Protein AF-A0A7V7MZJ0-F1 (afdb_monomer)

Sequence (185 aa):
YQGDLVIASLVSGTAQIHRYDGVQWQSFGGSLSGYISSLQSVGTDLYVGGEFSGACNGVSFVAANNIYRWDGSDCHAMAGGVINSGFSESVDAMAFGNGLLFVTGRFNQAGVEPVNSLAIWDGQQWKAIGLGLMDGLNEGQGNALLLLNDTLYVAGFFEQAGDKLSHNFAAIALDFDLIFNNGFE

Secondary structure (DSSP, 8-state):
-TT-EEEEEEETTEEEEEEE-SS-EEE---EEEEEEEEEEEETTEEEEEEEEEEEETTEETTSSTTEEEE-SS-EEE-TT-EE-SSS--EEEEEEEETTEEEEEEE-SEETTEE-SSEEEE-SS-EEE-TT-EEETTEE-EEEEEEEETTEEEEEEE-SEETTEE-SSEEEEE--HHHHHHT---

Foldseek 3Di:
DVPWDKDWDADPQWIWIWIDPVPDIDTQAWTWRFDWQEWDDDPQKIKTFWQTFGDGPPRGRVQQFGIWMDNSNGIGRQLRAFAAPPDRDTFQYWDDDPQKIKTFFCGQDGNHDGEQRIWIDNPHGIAYDANAFAAVPHRFGWNYWDDDPQWIKTFGQGQDGHPDGDGRIDIHRDDVVCVPPPGHD

Mean predicted aligned error: 5.98 Å

Structure (mmCIF, N/CA/C/O backbone):
data_AF-A0A7V7MZJ0-F1
#
_entry.id   AF-A0A7V7MZJ0-F1
#
loop_
_atom_site.group_PDB
_atom_site.id
_atom_site.type_symbol
_atom_site.label_atom_id
_atom_site.label_alt_id
_atom_site.label_comp_id
_atom_site.label_asym_id
_atom_site.label_entity_id
_atom_site.label_seq_id
_atom_site.pdbx_PDB_ins_code
_atom_site.Cartn_x
_atom_site.Cartn_y
_atom_site.Cartn_z
_atom_site.occupancy
_atom_site.B_iso_or_equiv
_atom_site.auth_seq_id
_atom_site.auth_comp_id
_atom_site.auth_asym_id
_atom_site.auth_atom_id
_atom_site.pdbx_PDB_model_num
ATOM 1 N N . TYR A 1 1 ? -4.817 -9.791 -12.315 1.00 59.38 1 TYR A N 1
ATOM 2 C CA . TYR A 1 1 ? -4.163 -10.376 -13.506 1.00 59.38 1 TYR A CA 1
ATOM 3 C C . TYR A 1 1 ? -4.725 -11.732 -13.928 1.00 59.38 1 TYR A C 1
ATOM 5 O O . TYR A 1 1 ? -3.960 -12.600 -14.294 1.00 59.38 1 TYR A O 1
ATOM 13 N N . GLN A 1 2 ? -6.047 -11.948 -13.929 1.00 69.94 2 GLN A N 1
ATOM 14 C CA . GLN A 1 2 ? -6.672 -13.059 -14.685 1.00 69.94 2 GLN A CA 1
ATOM 15 C C . GLN A 1 2 ? -6.053 -14.482 -14.523 1.00 69.94 2 GLN A C 1
ATOM 17 O O . GLN A 1 2 ? -6.180 -15.300 -15.426 1.00 69.94 2 GLN A O 1
ATOM 22 N N . GLY A 1 3 ? -5.419 -14.798 -13.384 1.00 74.69 3 GLY A N 1
ATOM 23 C CA . GLY A 1 3 ? -4.760 -16.093 -13.133 1.00 74.69 3 GLY A CA 1
ATOM 24 C C . GLY A 1 3 ? -3.237 -16.127 -13.336 1.00 74.69 3 GLY A C 1
ATOM 25 O O . GLY A 1 3 ? -2.622 -17.141 -13.017 1.00 74.69 3 GLY A O 1
ATOM 26 N N . ASP A 1 4 ? -2.620 -15.040 -13.800 1.00 82.31 4 ASP A N 1
ATOM 27 C CA . ASP A 1 4 ? -1.164 -14.945 -13.940 1.00 82.31 4 ASP A CA 1
ATOM 28 C C . ASP A 1 4 ? -0.462 -14.829 -12.583 1.00 82.31 4 ASP A C 1
ATOM 30 O O . ASP A 1 4 ? -0.964 -14.192 -11.650 1.00 82.31 4 ASP A O 1
ATOM 34 N N . LEU A 1 5 ? 0.757 -15.367 -12.504 1.00 82.31 5 LEU A N 1
ATOM 35 C CA . LEU A 1 5 ? 1.641 -15.171 -11.358 1.00 82.31 5 LEU A CA 1
ATOM 36 C C . LEU A 1 5 ? 2.437 -13.878 -11.548 1.00 82.31 5 LEU A C 1
ATOM 38 O O . LEU A 1 5 ? 3.154 -13.727 -12.536 1.00 82.31 5 LEU A O 1
ATOM 42 N N . VAL A 1 6 ? 2.351 -12.964 -10.583 1.00 85.56 6 VAL A N 1
ATOM 43 C CA . VAL A 1 6 ? 3.169 -11.747 -10.537 1.00 85.56 6 VAL A CA 1
ATOM 44 C C . VAL A 1 6 ? 4.125 -11.847 -9.357 1.00 85.56 6 VAL A C 1
ATOM 46 O O . VAL A 1 6 ? 3.704 -12.157 -8.245 1.00 85.56 6 VAL A O 1
ATOM 49 N N . ILE A 1 7 ? 5.407 -11.594 -9.602 1.00 84.69 7 ILE A N 1
ATOM 50 C CA . ILE A 1 7 ? 6.453 -11.612 -8.579 1.00 84.69 7 ILE A CA 1
ATOM 51 C C . ILE A 1 7 ? 7.226 -10.302 -8.592 1.00 84.69 7 ILE A C 1
ATOM 53 O O . ILE A 1 7 ? 7.437 -9.703 -9.647 1.00 84.69 7 ILE A O 1
ATOM 57 N N . ALA A 1 8 ? 7.699 -9.904 -7.419 1.00 84.69 8 ALA A N 1
ATOM 58 C CA . ALA A 1 8 ? 8.750 -8.915 -7.278 1.00 84.69 8 ALA A CA 1
ATOM 59 C C . ALA A 1 8 ? 10.046 -9.615 -6.857 1.00 84.69 8 ALA A C 1
ATOM 61 O O . ALA A 1 8 ? 10.028 -10.544 -6.050 1.00 84.69 8 ALA A O 1
ATOM 62 N N . SER A 1 9 ? 11.174 -9.174 -7.400 1.00 78.75 9 SER A N 1
ATOM 63 C CA . SER A 1 9 ? 12.502 -9.689 -7.064 1.00 78.75 9 SER A CA 1
ATOM 64 C C . SER A 1 9 ? 13.468 -8.549 -6.811 1.00 78.75 9 SER A C 1
ATOM 66 O O . SER A 1 9 ? 13.385 -7.530 -7.488 1.00 78.75 9 SER A O 1
ATOM 68 N N . LEU A 1 10 ? 14.420 -8.747 -5.902 1.00 77.81 10 LEU A N 1
ATOM 69 C CA . LEU A 1 10 ? 15.513 -7.814 -5.650 1.00 77.81 10 LEU A CA 1
ATOM 70 C C . LEU A 1 10 ? 16.807 -8.359 -6.258 1.00 77.81 10 LEU A C 1
ATOM 72 O O . LEU A 1 10 ? 17.312 -9.390 -5.814 1.00 77.81 10 LEU A O 1
ATOM 76 N N . VAL A 1 11 ? 17.365 -7.658 -7.244 1.00 74.94 11 VAL A N 1
ATOM 77 C CA . VAL A 1 11 ? 18.645 -8.017 -7.869 1.00 74.94 11 VAL A CA 1
ATOM 78 C C . VAL A 1 11 ? 19.607 -6.844 -7.718 1.00 74.94 11 VAL A C 1
ATOM 80 O O . VAL A 1 11 ? 19.372 -5.761 -8.246 1.00 74.94 11 VAL A O 1
ATOM 83 N N . SER A 1 12 ? 20.685 -7.045 -6.954 1.00 80.62 12 SER A N 1
ATOM 84 C CA . SER A 1 12 ? 21.717 -6.025 -6.692 1.00 80.62 12 SER A CA 1
ATOM 85 C C . SER A 1 12 ? 21.163 -4.668 -6.219 1.00 80.62 12 SER A C 1
ATOM 87 O O . SER A 1 12 ? 21.622 -3.617 -6.657 1.00 80.62 12 SER A O 1
ATOM 89 N N . GLY A 1 13 ? 20.159 -4.686 -5.334 1.00 72.81 13 GLY A N 1
ATOM 90 C CA . GLY A 1 13 ? 19.534 -3.476 -4.779 1.00 72.81 13 GLY A CA 1
ATOM 91 C C . GLY A 1 13 ? 18.453 -2.844 -5.662 1.00 72.81 13 GLY A C 1
ATOM 92 O O . GLY A 1 13 ? 17.832 -1.870 -5.247 1.00 72.81 13 GLY A O 1
ATOM 93 N N . THR A 1 14 ? 18.201 -3.408 -6.847 1.00 76.56 14 THR A N 1
ATOM 94 C CA . THR A 1 14 ? 17.115 -2.986 -7.734 1.00 76.56 14 THR A CA 1
ATOM 95 C C . THR A 1 14 ? 15.963 -3.986 -7.682 1.00 76.56 14 THR A C 1
ATOM 97 O O . THR A 1 14 ? 16.132 -5.153 -8.043 1.00 76.56 14 THR A O 1
ATOM 100 N N . ALA A 1 15 ? 14.796 -3.547 -7.223 1.00 79.94 15 ALA A N 1
ATOM 101 C CA . ALA A 1 15 ? 13.559 -4.292 -7.321 1.00 79.94 15 ALA A CA 1
ATOM 102 C C . ALA A 1 15 ? 13.013 -4.263 -8.760 1.00 79.94 15 ALA A C 1
ATOM 104 O O . ALA A 1 15 ? 12.975 -3.225 -9.426 1.00 79.94 15 ALA A O 1
ATOM 105 N N . GLN A 1 16 ? 12.593 -5.434 -9.230 1.00 80.62 16 GLN A N 1
ATOM 106 C CA . GLN A 1 16 ? 11.985 -5.667 -10.537 1.00 80.62 16 GLN A CA 1
ATOM 107 C C . GLN A 1 16 ? 10.693 -6.456 -10.364 1.00 80.62 16 GLN A C 1
ATOM 109 O O . GLN A 1 16 ? 10.593 -7.292 -9.467 1.00 80.62 16 GLN A O 1
ATOM 114 N N . ILE A 1 17 ? 9.721 -6.213 -11.242 1.00 82.94 17 ILE A N 1
ATOM 115 C CA . ILE A 1 17 ? 8.456 -6.948 -11.266 1.00 82.94 17 ILE A CA 1
ATOM 116 C C . ILE A 1 17 ? 8.384 -7.778 -12.542 1.00 82.94 17 ILE A C 1
ATOM 118 O O . ILE A 1 17 ? 8.677 -7.295 -13.642 1.00 82.94 17 ILE A O 1
ATOM 122 N N . HIS A 1 18 ? 7.975 -9.033 -12.382 1.00 83.75 18 HIS A N 1
ATOM 123 C CA . HIS A 1 18 ? 7.815 -9.994 -13.4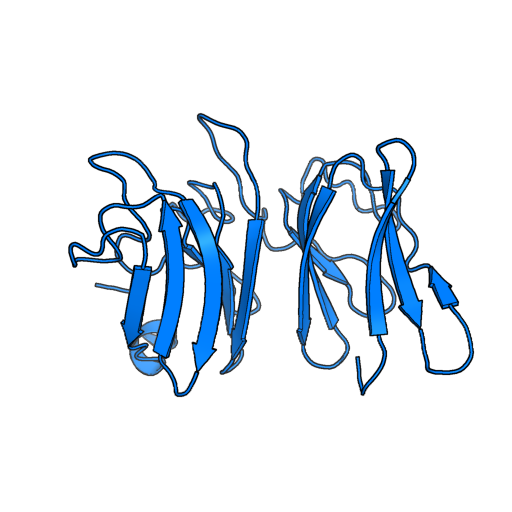63 1.00 83.75 18 HIS A CA 1
ATOM 124 C C . HIS A 1 18 ? 6.430 -10.642 -13.414 1.00 83.75 18 HIS A C 1
ATOM 126 O O . HIS A 1 18 ? 5.902 -10.915 -12.338 1.00 83.75 18 HIS A O 1
ATOM 132 N N . ARG A 1 19 ? 5.854 -10.919 -14.586 1.00 85.75 19 ARG A N 1
ATOM 133 C CA . ARG A 1 19 ? 4.600 -11.668 -14.763 1.00 85.75 19 ARG A CA 1
ATOM 134 C C . ARG A 1 19 ? 4.870 -12.939 -15.535 1.00 85.75 19 ARG A C 1
ATOM 136 O O . ARG A 1 19 ? 5.600 -12.914 -16.523 1.00 85.75 19 ARG A O 1
ATOM 143 N N . TYR A 1 20 ? 4.246 -14.018 -15.098 1.00 84.50 20 TYR A N 1
ATOM 144 C CA . TYR A 1 20 ? 4.206 -15.290 -15.791 1.00 84.50 20 TYR A CA 1
ATOM 145 C C . TYR A 1 20 ? 2.783 -15.563 -16.264 1.00 84.50 20 TYR A C 1
ATOM 147 O O . TYR A 1 20 ? 1.879 -15.726 -15.445 1.00 84.50 20 TYR A O 1
ATOM 155 N N . ASP A 1 21 ? 2.604 -15.623 -17.581 1.00 82.81 21 ASP A N 1
ATOM 156 C CA . ASP A 1 21 ? 1.313 -15.844 -18.251 1.00 82.81 21 ASP A CA 1
ATOM 157 C C . ASP A 1 21 ? 0.957 -17.336 -18.426 1.00 82.81 21 ASP A C 1
ATOM 159 O O . ASP A 1 21 ? 0.081 -17.697 -19.209 1.00 82.81 21 ASP A O 1
ATOM 163 N N . GLY A 1 22 ? 1.675 -18.229 -17.735 1.00 85.94 22 GLY A N 1
ATOM 164 C CA . GLY A 1 22 ? 1.563 -19.678 -17.914 1.00 85.94 22 GLY A CA 1
ATOM 165 C C . GLY A 1 22 ? 2.450 -20.246 -19.027 1.00 85.94 22 GLY A C 1
ATOM 166 O O . GLY A 1 22 ? 2.574 -21.465 -19.134 1.00 85.94 22 GLY A O 1
ATOM 167 N N . VAL A 1 23 ? 3.098 -19.396 -19.832 1.00 89.69 23 VAL A N 1
ATOM 168 C CA . VAL A 1 23 ? 3.996 -19.809 -20.922 1.00 89.69 23 VAL A CA 1
ATOM 169 C C . VAL A 1 23 ? 5.381 -19.188 -20.760 1.00 89.69 23 VAL A C 1
ATOM 171 O O . VAL A 1 23 ? 6.384 -19.900 -20.827 1.00 89.69 23 VAL A O 1
ATOM 174 N N . GLN A 1 24 ? 5.460 -17.883 -20.512 1.00 88.38 24 GLN A N 1
ATOM 175 C CA . GLN A 1 24 ? 6.711 -17.129 -20.466 1.00 88.38 24 GLN A CA 1
ATOM 176 C C . GLN A 1 24 ? 6.710 -16.053 -19.377 1.00 88.38 24 GLN A C 1
ATOM 178 O O . GLN A 1 24 ? 5.670 -15.561 -18.943 1.00 88.38 24 GLN A O 1
ATOM 183 N N . TRP A 1 25 ? 7.915 -15.671 -18.955 1.00 86.00 25 TRP A N 1
ATOM 184 C CA . TRP A 1 25 ? 8.126 -14.528 -18.074 1.00 86.00 25 TRP A CA 1
ATOM 185 C C . TRP A 1 25 ? 8.237 -13.234 -18.880 1.00 86.00 25 TRP A C 1
ATOM 187 O O . TRP A 1 25 ? 8.972 -13.165 -19.864 1.00 86.00 25 TRP A O 1
ATOM 197 N N . GLN A 1 26 ? 7.553 -12.192 -18.420 1.00 82.81 26 GLN A N 1
ATOM 198 C CA . GLN A 1 26 ? 7.604 -10.834 -18.957 1.00 82.81 26 GLN A CA 1
ATOM 199 C C . GLN A 1 26 ? 7.995 -9.864 -17.837 1.00 82.81 26 GLN A C 1
ATOM 201 O O . GLN A 1 26 ? 7.512 -9.993 -16.713 1.00 82.81 26 GLN A O 1
ATOM 206 N N . SER A 1 27 ? 8.883 -8.907 -18.117 1.00 78.75 27 SER A N 1
ATOM 207 C CA . SER A 1 27 ? 9.233 -7.845 -17.163 1.00 78.75 27 SER A CA 1
ATOM 208 C C . SER A 1 27 ? 8.298 -6.651 -17.341 1.00 78.75 27 SER A C 1
ATOM 210 O O . SER A 1 27 ? 7.993 -6.279 -18.472 1.00 78.75 27 SER A O 1
ATOM 212 N N . PHE A 1 28 ? 7.871 -6.042 -16.235 1.00 74.06 28 PHE A N 1
ATOM 213 C CA . PHE A 1 28 ? 6.993 -4.864 -16.235 1.00 74.06 28 PHE A CA 1
ATOM 214 C C . PHE A 1 28 ? 7.712 -3.557 -16.597 1.00 74.06 28 PHE A C 1
ATOM 216 O O . PHE A 1 28 ? 7.064 -2.529 -16.763 1.00 74.06 28 PHE A O 1
ATOM 223 N N . GLY A 1 29 ? 9.039 -3.582 -16.755 1.00 64.25 29 GLY A N 1
ATOM 224 C CA . GLY A 1 29 ? 9.825 -2.362 -16.916 1.00 64.25 29 GLY A CA 1
ATOM 225 C C . GLY A 1 29 ? 9.940 -1.570 -15.607 1.00 64.25 29 GLY A C 1
ATOM 226 O O . GLY A 1 29 ? 9.273 -1.851 -14.614 1.00 64.25 29 GLY A O 1
ATOM 227 N N . GLY A 1 30 ? 10.847 -0.595 -15.592 1.00 69.00 30 GLY A N 1
ATOM 228 C CA . GLY A 1 30 ? 11.184 0.183 -14.397 1.00 69.00 30 GLY A CA 1
ATOM 229 C C . GLY A 1 30 ? 12.383 -0.358 -13.614 1.00 69.00 30 GLY A C 1
ATOM 230 O O . GLY A 1 30 ? 12.766 -1.523 -13.715 1.00 69.00 30 GLY A O 1
ATOM 231 N N . SER A 1 31 ? 13.010 0.542 -12.860 1.00 73.31 31 SER A N 1
ATOM 232 C CA . SER A 1 31 ? 14.151 0.257 -11.992 1.00 73.31 31 SER A CA 1
ATOM 233 C C . SER A 1 31 ? 13.876 0.916 -10.650 1.00 73.31 31 SER A C 1
ATOM 235 O O . SER A 1 31 ? 13.999 2.136 -10.510 1.00 73.31 31 SER A O 1
ATOM 237 N N . LEU A 1 32 ? 13.464 0.106 -9.681 1.00 80.44 32 LEU A N 1
ATOM 238 C CA . LEU A 1 32 ? 13.164 0.552 -8.327 1.00 80.44 32 LEU A CA 1
ATOM 239 C C . LEU A 1 32 ? 14.374 0.277 -7.445 1.00 80.44 32 LEU A C 1
ATOM 241 O O . LEU A 1 32 ? 14.795 -0.863 -7.349 1.00 80.44 32 LEU A O 1
ATOM 245 N N . SER A 1 33 ? 14.949 1.281 -6.800 1.00 83.06 33 SER A N 1
ATOM 246 C CA . SER A 1 33 ? 15.980 1.077 -5.781 1.00 83.06 33 SER A CA 1
ATOM 247 C C . SER A 1 33 ? 15.306 0.910 -4.426 1.00 83.06 33 SER A C 1
ATOM 249 O O . SER A 1 33 ? 14.641 1.838 -3.970 1.00 83.06 33 SER A O 1
ATOM 251 N N . GLY A 1 34 ? 15.486 -0.239 -3.780 1.00 84.44 34 GLY A N 1
ATOM 252 C CA . GLY A 1 34 ? 14.774 -0.603 -2.550 1.00 84.44 34 GLY A CA 1
ATOM 253 C C . GLY A 1 34 ? 14.085 -1.957 -2.678 1.00 84.44 34 GLY A C 1
ATOM 254 O O . GLY A 1 34 ? 14.476 -2.765 -3.519 1.00 84.44 34 GLY A O 1
ATOM 255 N N . TYR A 1 35 ? 13.076 -2.224 -1.854 1.00 86.44 35 TYR A N 1
ATOM 256 C CA . TYR A 1 35 ? 12.359 -3.497 -1.848 1.00 86.44 35 TYR A CA 1
ATOM 257 C C . TYR A 1 35 ? 10.850 -3.310 -2.000 1.00 86.44 35 TYR A C 1
ATOM 259 O O . TYR A 1 35 ? 10.258 -2.354 -1.510 1.00 86.44 35 TYR A O 1
ATOM 267 N N . ILE A 1 36 ? 10.227 -4.270 -2.679 1.00 90.12 36 ILE A N 1
ATOM 268 C CA . ILE A 1 36 ? 8.774 -4.418 -2.753 1.00 90.12 36 ILE A CA 1
ATOM 269 C C . ILE A 1 36 ? 8.389 -5.454 -1.701 1.00 90.12 36 ILE A C 1
ATOM 271 O O . ILE A 1 36 ? 8.900 -6.574 -1.724 1.00 90.12 36 ILE A O 1
ATOM 275 N N . SER A 1 37 ? 7.505 -5.080 -0.788 1.00 93.06 37 SER A N 1
ATOM 276 C CA . SER A 1 37 ? 6.994 -5.941 0.287 1.00 93.06 37 SER A CA 1
ATOM 277 C C . SER A 1 37 ? 5.617 -6.515 -0.055 1.00 93.06 37 SER A C 1
ATOM 279 O O . SER A 1 37 ? 5.272 -7.602 0.403 1.00 93.06 37 SER A O 1
ATOM 281 N N . SER A 1 38 ? 4.836 -5.802 -0.874 1.00 93.88 38 SER A N 1
ATOM 282 C CA . SER A 1 38 ? 3.430 -6.102 -1.102 1.00 93.88 38 SER A CA 1
ATOM 283 C C . SER A 1 38 ? 3.029 -5.870 -2.555 1.00 93.88 38 SER A C 1
ATOM 285 O O . SER A 1 38 ? 3.368 -4.862 -3.180 1.00 93.88 38 SER A O 1
ATOM 287 N N . LEU A 1 39 ? 2.267 -6.822 -3.085 1.00 93.50 39 LEU A N 1
ATOM 288 C CA . LEU A 1 39 ? 1.655 -6.776 -4.403 1.00 93.50 39 LEU A CA 1
ATOM 289 C C . LEU A 1 39 ? 0.173 -7.107 -4.250 1.00 93.50 39 LEU A C 1
ATOM 291 O O . LEU A 1 39 ? -0.171 -8.159 -3.716 1.00 93.50 39 LEU A O 1
ATOM 295 N N . GLN A 1 40 ? -0.702 -6.244 -4.762 1.00 94.31 40 GLN A N 1
ATOM 296 C CA . GLN A 1 40 ? -2.146 -6.464 -4.728 1.00 94.31 40 GLN A CA 1
ATOM 297 C C . GLN A 1 40 ? -2.728 -6.312 -6.131 1.00 94.31 40 GLN A C 1
ATOM 299 O O . GLN A 1 40 ? -2.742 -5.227 -6.707 1.00 94.31 40 GLN A O 1
ATOM 304 N N . SER A 1 41 ? -3.229 -7.408 -6.701 1.00 91.75 41 SER A N 1
ATOM 305 C CA . SER A 1 41 ? -3.897 -7.360 -8.003 1.00 91.75 41 SER A CA 1
ATOM 306 C C . SER A 1 41 ? -5.358 -6.940 -7.859 1.00 91.75 41 SER A C 1
ATOM 308 O O . SER A 1 41 ? -6.068 -7.499 -7.020 1.0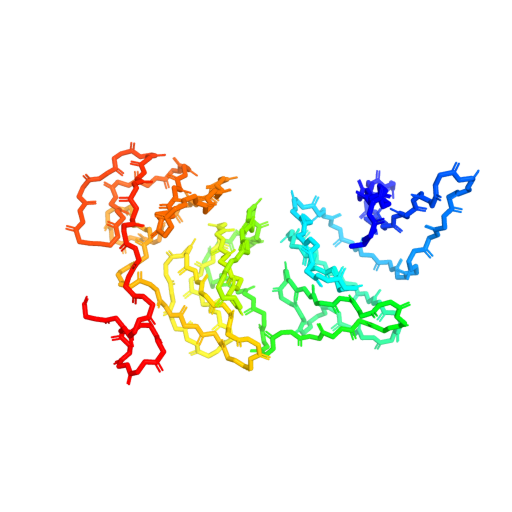0 91.75 41 SER A O 1
ATOM 310 N N . VAL A 1 42 ? -5.819 -6.031 -8.718 1.00 90.88 42 VAL A N 1
ATOM 311 C CA . VAL A 1 42 ? -7.207 -5.546 -8.766 1.00 90.88 42 VAL A CA 1
ATOM 312 C C . VAL A 1 42 ? -7.650 -5.492 -10.223 1.00 90.88 42 VAL A C 1
ATOM 314 O O . VAL A 1 42 ? -7.226 -4.630 -10.983 1.00 90.88 42 VAL A O 1
ATOM 317 N N . GLY A 1 43 ? -8.469 -6.454 -10.652 1.00 88.44 43 GLY A N 1
ATOM 318 C CA . GLY A 1 43 ? -8.808 -6.593 -12.070 1.00 88.44 43 GLY A CA 1
ATOM 319 C C . GLY A 1 43 ? -7.553 -6.782 -12.937 1.00 88.44 43 GLY A C 1
ATOM 320 O O . GLY A 1 43 ? -6.833 -7.785 -12.797 1.00 88.44 43 GLY A O 1
ATOM 321 N N . THR A 1 44 ? -7.310 -5.830 -13.839 1.00 86.12 44 THR A N 1
ATOM 322 C CA . THR A 1 44 ? -6.113 -5.745 -14.696 1.00 86.12 44 THR A CA 1
ATOM 323 C C . THR A 1 44 ? -4.956 -4.990 -14.057 1.00 86.12 44 THR A C 1
ATOM 325 O O . THR A 1 44 ? -3.846 -5.070 -14.565 1.00 86.12 44 THR A O 1
ATOM 328 N N . ASP A 1 45 ? -5.186 -4.307 -12.941 1.00 89.25 45 ASP A N 1
ATOM 329 C CA . ASP A 1 45 ? -4.197 -3.437 -12.325 1.00 89.25 45 ASP A CA 1
ATOM 330 C C . ASP A 1 45 ? -3.376 -4.174 -11.268 1.00 89.25 45 ASP A C 1
ATOM 332 O O . ASP A 1 45 ? -3.827 -5.148 -10.649 1.00 89.25 45 ASP A O 1
ATOM 336 N N . LEU A 1 46 ? -2.151 -3.694 -11.056 1.00 90.94 46 LEU A N 1
ATOM 337 C CA . LEU A 1 46 ? -1.271 -4.108 -9.968 1.00 90.94 46 LEU A CA 1
ATOM 338 C C . LEU A 1 46 ? -1.009 -2.915 -9.064 1.00 90.94 46 LEU A C 1
ATOM 340 O O . LEU A 1 46 ? -0.490 -1.905 -9.523 1.00 90.94 46 LEU A O 1
ATOM 344 N N . TYR A 1 47 ? -1.290 -3.053 -7.781 1.00 92.94 47 TYR A N 1
ATOM 345 C CA . TYR A 1 47 ? -0.784 -2.138 -6.772 1.00 92.94 47 TYR A CA 1
ATOM 346 C C . TYR A 1 47 ? 0.510 -2.707 -6.212 1.00 92.94 47 TYR A C 1
ATOM 348 O O . TYR A 1 47 ? 0.594 -3.903 -5.918 1.00 92.94 47 TYR A O 1
ATOM 356 N N . VAL A 1 48 ? 1.515 -1.851 -6.094 1.00 92.00 48 VAL A N 1
ATOM 357 C CA . VAL A 1 48 ? 2.869 -2.208 -5.674 1.00 92.00 48 VAL A CA 1
ATOM 358 C C . VAL A 1 48 ? 3.227 -1.345 -4.481 1.00 92.00 48 VAL A C 1
ATOM 360 O O . VAL A 1 48 ? 3.233 -0.126 -4.611 1.00 92.00 48 VAL A O 1
ATOM 363 N N . GLY A 1 49 ? 3.522 -1.978 -3.348 1.00 92.81 49 GLY A N 1
ATOM 364 C CA . GLY A 1 49 ? 3.900 -1.324 -2.099 1.00 92.81 49 GLY A CA 1
ATOM 365 C C . GLY A 1 49 ? 5.236 -1.842 -1.565 1.00 92.81 49 GLY A C 1
ATOM 366 O O . GLY A 1 49 ? 5.595 -3.003 -1.782 1.00 92.81 49 GLY A O 1
ATOM 367 N N . GLY A 1 50 ? 5.994 -0.981 -0.893 1.00 92.31 50 GLY A N 1
ATOM 368 C CA . GLY A 1 50 ? 7.292 -1.335 -0.325 1.00 92.31 50 GLY A CA 1
ATOM 369 C C . GLY A 1 50 ? 8.015 -0.151 0.292 1.00 92.31 50 GLY A C 1
ATOM 370 O O . GLY A 1 50 ? 7.375 0.795 0.731 1.00 92.31 50 GLY A O 1
ATOM 371 N N . GLU A 1 51 ? 9.341 -0.214 0.300 1.00 89.25 51 GLU A N 1
ATOM 372 C CA . GLU A 1 51 ? 10.239 0.909 0.585 1.00 89.25 51 GLU A CA 1
ATOM 373 C C . GLU A 1 51 ? 11.156 1.042 -0.628 1.00 89.25 51 GLU A C 1
ATOM 375 O O . GLU A 1 51 ? 12.085 0.248 -0.822 1.00 89.25 51 GLU A O 1
ATOM 380 N N . PHE A 1 52 ? 10.842 1.983 -1.514 1.00 85.00 52 PHE A N 1
ATOM 381 C CA . PHE A 1 52 ? 11.570 2.133 -2.767 1.00 85.00 52 PHE A CA 1
ATOM 382 C C . PHE A 1 52 ? 11.584 3.569 -3.286 1.00 85.00 52 PHE A C 1
ATOM 384 O O . PHE A 1 52 ? 10.667 4.359 -3.089 1.00 85.00 52 PHE A O 1
ATOM 391 N N . SER A 1 53 ? 12.635 3.861 -4.042 1.00 80.88 53 SER A N 1
ATOM 392 C CA . SER A 1 53 ? 12.808 5.057 -4.866 1.00 80.88 53 SER A CA 1
ATOM 393 C C . SER A 1 53 ? 13.107 4.638 -6.311 1.00 80.88 53 SER A C 1
ATOM 395 O O . SER A 1 53 ? 13.234 3.451 -6.606 1.00 80.88 53 SER A O 1
ATOM 397 N N . GLY A 1 54 ? 13.239 5.580 -7.244 1.00 76.06 54 GLY A N 1
ATOM 398 C CA . GLY A 1 54 ? 13.641 5.280 -8.626 1.00 76.06 54 GLY A CA 1
ATOM 399 C C . GLY A 1 54 ? 12.654 5.802 -9.655 1.00 76.06 54 GLY A C 1
ATOM 400 O O . GLY A 1 54 ? 12.090 6.871 -9.460 1.00 76.06 54 GLY A O 1
ATOM 401 N N . ALA A 1 55 ? 12.449 5.074 -10.754 1.00 72.12 55 ALA A N 1
ATOM 402 C CA . ALA A 1 55 ? 11.424 5.416 -11.739 1.00 72.12 55 ALA A CA 1
ATOM 403 C C . ALA A 1 55 ? 10.861 4.185 -12.466 1.00 72.12 55 ALA A C 1
ATOM 405 O O . ALA A 1 55 ? 11.553 3.182 -12.653 1.00 72.12 55 ALA A O 1
ATOM 406 N N . CYS A 1 56 ? 9.617 4.283 -12.927 1.00 75.44 56 CYS A N 1
ATOM 407 C CA . CYS A 1 56 ? 8.961 3.301 -13.790 1.00 75.44 56 CYS A CA 1
ATOM 408 C C . CYS A 1 56 ? 8.391 4.036 -14.993 1.00 75.44 56 CYS A C 1
ATOM 410 O O . CYS A 1 56 ? 7.612 4.969 -14.823 1.00 75.44 56 CYS A O 1
ATOM 412 N N . ASN A 1 57 ? 8.817 3.647 -16.196 1.00 73.62 57 ASN A N 1
ATOM 413 C CA . ASN A 1 57 ? 8.368 4.229 -17.467 1.00 73.62 57 ASN A CA 1
ATOM 414 C C . ASN A 1 57 ? 8.338 5.774 -17.492 1.00 73.62 57 ASN A C 1
ATOM 416 O O . ASN A 1 57 ? 7.458 6.387 -18.079 1.00 73.62 57 ASN A O 1
ATOM 420 N N . GLY A 1 58 ? 9.318 6.424 -16.852 1.00 66.31 58 GLY A N 1
ATOM 421 C CA . GLY A 1 58 ? 9.416 7.889 -16.798 1.00 66.31 58 GLY A CA 1
ATOM 422 C C . GLY A 1 58 ? 8.697 8.553 -15.616 1.00 66.31 58 GLY A C 1
ATOM 423 O O . GLY A 1 58 ? 8.922 9.737 -15.374 1.00 66.31 58 GLY A O 1
ATOM 424 N N . VAL A 1 59 ? 7.918 7.811 -14.823 1.00 67.50 59 VAL A N 1
ATOM 425 C CA . VAL A 1 59 ? 7.396 8.280 -13.531 1.00 67.50 59 VAL A CA 1
ATOM 426 C C . VAL A 1 59 ? 8.489 8.150 -12.479 1.00 67.50 59 VAL A C 1
ATOM 428 O O . VAL A 1 59 ? 8.879 7.039 -12.135 1.00 67.50 59 VAL A O 1
ATOM 431 N N . SER A 1 60 ? 8.994 9.279 -11.978 1.00 69.06 60 SER A N 1
ATOM 432 C CA . SER A 1 60 ? 9.986 9.311 -10.898 1.00 69.06 60 SER A CA 1
ATOM 433 C C . SER A 1 60 ? 9.326 9.066 -9.537 1.00 69.06 60 SER A C 1
ATOM 435 O O . SER A 1 60 ? 8.506 9.855 -9.069 1.00 69.06 60 SER A O 1
ATOM 437 N N . PHE A 1 61 ? 9.734 7.996 -8.865 1.00 65.62 61 PHE A N 1
ATOM 438 C CA . PHE A 1 61 ? 9.347 7.611 -7.508 1.00 65.62 61 PHE A CA 1
ATOM 439 C C . PHE A 1 61 ? 10.032 8.429 -6.412 1.00 65.62 61 PHE A C 1
ATOM 441 O O . PHE A 1 61 ? 9.857 8.127 -5.241 1.00 65.62 61 PHE A O 1
ATOM 448 N N . VAL A 1 62 ? 10.718 9.523 -6.759 1.00 54.34 62 VAL A N 1
ATOM 449 C CA . VAL A 1 62 ? 10.978 10.607 -5.792 1.00 54.34 62 VAL A CA 1
ATOM 450 C C . VAL A 1 62 ? 9.654 11.269 -5.350 1.00 54.34 62 VAL A C 1
ATOM 452 O O . VAL A 1 62 ? 9.618 11.935 -4.325 1.00 54.34 62 VAL A O 1
ATOM 455 N N . ALA A 1 63 ? 8.556 11.066 -6.098 1.00 47.91 63 ALA A N 1
ATOM 456 C CA . ALA A 1 63 ? 7.226 11.624 -5.820 1.00 47.91 63 ALA A CA 1
ATOM 457 C C . ALA A 1 63 ? 6.110 10.580 -5.584 1.00 47.91 63 ALA A C 1
ATOM 459 O O . ALA A 1 63 ? 4.969 10.963 -5.335 1.00 47.91 63 ALA A O 1
ATOM 460 N N . ALA A 1 64 ? 6.397 9.277 -5.690 1.00 54.03 64 ALA A N 1
ATOM 461 C CA . ALA A 1 64 ? 5.388 8.215 -5.565 1.00 54.03 64 ALA A CA 1
ATOM 462 C C . ALA A 1 64 ? 5.560 7.334 -4.313 1.00 54.03 64 ALA A C 1
ATOM 464 O O . ALA A 1 64 ? 4.968 6.265 -4.237 1.00 54.03 64 ALA A O 1
ATOM 465 N N . ASN A 1 65 ? 6.312 7.833 -3.323 1.00 77.69 65 ASN A N 1
ATOM 466 C CA . ASN A 1 65 ? 6.143 7.576 -1.889 1.00 77.69 65 ASN A CA 1
ATOM 467 C C . ASN A 1 65 ? 5.621 6.166 -1.564 1.00 77.69 65 ASN A C 1
ATOM 469 O O . ASN A 1 65 ? 4.483 5.999 -1.126 1.00 77.69 65 ASN A O 1
ATOM 473 N N . ASN A 1 66 ? 6.454 5.152 -1.831 1.00 88.00 66 ASN A N 1
ATOM 474 C CA . ASN A 1 66 ? 6.274 3.772 -1.361 1.00 88.00 66 ASN A CA 1
ATOM 475 C C . ASN A 1 66 ? 5.081 2.990 -1.920 1.00 88.00 66 ASN A C 1
ATOM 477 O O . ASN A 1 66 ? 4.901 1.826 -1.550 1.00 88.00 66 ASN A O 1
ATOM 481 N N . ILE A 1 67 ? 4.282 3.584 -2.815 1.00 91.69 67 ILE A N 1
ATOM 482 C CA . ILE A 1 67 ? 3.154 2.901 -3.444 1.00 91.69 67 ILE A CA 1
ATOM 483 C C . ILE A 1 67 ? 2.783 3.466 -4.821 1.00 91.69 67 ILE A C 1
ATOM 485 O O . ILE A 1 67 ? 2.676 4.676 -5.025 1.00 91.69 67 ILE A O 1
ATOM 489 N N . TYR A 1 68 ? 2.523 2.581 -5.783 1.00 90.25 68 TYR A N 1
ATOM 490 C CA . TYR A 1 68 ? 1.988 2.966 -7.089 1.00 90.25 68 TYR A CA 1
ATOM 491 C C . TYR A 1 68 ? 1.039 1.918 -7.672 1.00 90.25 68 TYR A C 1
ATOM 493 O O . TYR A 1 68 ? 1.044 0.752 -7.272 1.00 90.25 68 TYR A O 1
ATOM 501 N N . ARG A 1 69 ? 0.239 2.342 -8.655 1.00 90.56 69 ARG A N 1
ATOM 502 C CA . ARG A 1 69 ? -0.625 1.478 -9.469 1.00 90.56 69 ARG A CA 1
ATOM 503 C C . ARG A 1 69 ? -0.007 1.293 -10.849 1.00 90.56 69 ARG A C 1
ATOM 505 O O . ARG A 1 69 ? 0.410 2.258 -11.472 1.00 90.56 69 ARG A O 1
ATOM 512 N N . TRP A 1 70 ? 0.009 0.076 -1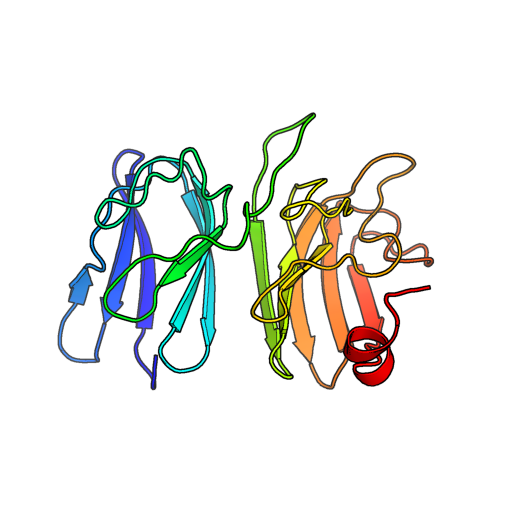1.358 1.00 87.69 70 TRP A N 1
ATOM 513 C CA . TRP A 1 70 ? 0.365 -0.246 -12.732 1.00 87.69 70 TRP A CA 1
ATOM 514 C C . TRP A 1 70 ? -0.863 -0.780 -13.467 1.00 87.69 70 TRP A C 1
ATOM 516 O O . TRP A 1 70 ? -1.507 -1.712 -12.985 1.00 87.69 70 TRP A O 1
ATOM 526 N N . ASP A 1 71 ? -1.182 -0.203 -14.623 1.00 85.94 71 ASP A N 1
ATOM 527 C CA . ASP A 1 71 ? -2.421 -0.493 -15.365 1.00 85.94 71 ASP A CA 1
ATOM 528 C C . ASP A 1 71 ? -2.266 -1.527 -16.497 1.00 85.94 71 ASP A C 1
ATOM 530 O O . ASP A 1 71 ? -3.205 -1.784 -17.250 1.00 85.94 71 ASP A O 1
ATOM 534 N N . GLY A 1 72 ? -1.080 -2.123 -16.633 1.00 79.12 72 GLY A N 1
ATOM 535 C CA . GLY A 1 72 ? -0.727 -3.003 -17.752 1.00 79.12 72 GLY A CA 1
ATOM 536 C C . GLY A 1 72 ? 0.166 -2.336 -18.799 1.00 79.12 72 GLY A C 1
ATOM 537 O O . GLY A 1 72 ? 0.807 -3.048 -19.574 1.00 79.12 72 GLY A O 1
ATOM 538 N N . SER A 1 73 ? 0.245 -1.005 -18.800 1.00 79.62 73 SER A N 1
ATOM 539 C CA . SER A 1 73 ? 1.007 -0.212 -19.770 1.00 79.62 73 SER A CA 1
ATOM 540 C C . SER A 1 73 ? 1.858 0.897 -19.154 1.00 79.62 73 SER A C 1
ATOM 542 O O . SER A 1 73 ? 2.974 1.113 -19.626 1.00 79.62 73 SER A O 1
ATOM 544 N N . ASP A 1 74 ? 1.372 1.549 -18.097 1.00 82.25 74 ASP A N 1
ATOM 545 C CA . ASP A 1 74 ? 2.052 2.641 -17.413 1.00 82.25 74 ASP A CA 1
ATOM 546 C C . ASP A 1 74 ? 1.878 2.604 -15.889 1.00 82.25 74 ASP A C 1
ATOM 548 O O . ASP A 1 74 ? 0.952 2.007 -15.324 1.00 82.25 74 ASP A O 1
ATOM 552 N N . CYS A 1 75 ? 2.843 3.236 -15.217 1.00 85.12 75 CYS A N 1
ATOM 553 C CA . CYS A 1 75 ? 2.856 3.430 -13.774 1.00 85.12 75 CYS A CA 1
ATOM 554 C C . CYS A 1 75 ? 2.109 4.720 -13.415 1.00 85.12 75 CYS A C 1
ATOM 556 O O . CYS A 1 75 ? 2.292 5.756 -14.043 1.00 85.12 75 CYS A O 1
ATOM 558 N N . HIS A 1 76 ? 1.304 4.669 -12.358 1.00 86.62 76 HIS A N 1
ATOM 559 C CA . HIS A 1 76 ? 0.458 5.758 -11.880 1.00 86.62 76 HIS A CA 1
ATOM 560 C C . HIS A 1 76 ? 0.743 6.029 -10.407 1.00 86.62 76 HIS A C 1
ATOM 562 O O . HIS A 1 76 ? 0.632 5.136 -9.562 1.00 86.62 76 HIS A O 1
ATOM 568 N N . ALA A 1 77 ? 1.089 7.277 -10.096 1.00 87.00 77 ALA A N 1
ATOM 569 C CA . ALA A 1 77 ? 1.224 7.735 -8.719 1.00 87.00 77 ALA A CA 1
ATOM 570 C C . ALA A 1 77 ? -0.144 7.754 -8.014 1.00 87.00 77 ALA A C 1
ATOM 572 O O . ALA A 1 77 ? -1.169 8.040 -8.631 1.00 87.00 77 ALA A O 1
ATOM 573 N N . MET A 1 78 ? -0.156 7.500 -6.706 1.00 91.00 78 MET A N 1
ATOM 574 C CA . MET A 1 78 ? -1.385 7.433 -5.908 1.00 91.00 78 MET A CA 1
ATOM 575 C C . MET A 1 78 ? -1.543 8.676 -5.031 1.00 91.00 78 MET A C 1
ATOM 577 O O . MET A 1 78 ? -1.280 8.622 -3.837 1.00 91.00 78 MET A O 1
ATOM 581 N N . ALA A 1 79 ? -1.887 9.817 -5.639 1.00 89.88 79 ALA A N 1
ATOM 582 C CA . ALA A 1 79 ? -2.143 11.107 -4.970 1.00 89.88 79 ALA A CA 1
ATOM 583 C C . ALA A 1 79 ? -1.161 11.471 -3.831 1.00 89.88 79 ALA A C 1
ATOM 585 O O . ALA A 1 79 ? -1.573 11.852 -2.740 1.00 89.88 79 ALA A O 1
ATOM 586 N N . GLY A 1 80 ? 0.145 11.339 -4.081 1.00 86.62 80 GLY A N 1
ATOM 587 C CA . GLY A 1 80 ? 1.191 11.632 -3.093 1.00 86.62 80 GLY A CA 1
ATOM 588 C C . GLY A 1 80 ? 1.643 10.438 -2.244 1.00 86.62 80 GLY A C 1
ATOM 589 O O . GLY A 1 80 ? 2.502 10.622 -1.393 1.00 86.62 80 GLY A O 1
ATOM 590 N N . GLY A 1 81 ? 1.124 9.231 -2.489 1.00 90.00 81 GLY A N 1
ATOM 591 C CA . GLY A 1 81 ? 1.546 7.969 -1.863 1.00 90.00 81 GLY A CA 1
ATOM 592 C C . GLY A 1 81 ? 1.489 7.986 -0.334 1.00 90.00 81 GLY A C 1
ATOM 593 O O . GLY A 1 81 ? 0.624 8.646 0.234 1.00 90.00 81 GLY A O 1
ATOM 594 N N . VAL A 1 82 ? 2.391 7.263 0.330 1.00 91.62 82 VAL A N 1
ATOM 595 C CA . VAL A 1 82 ? 2.491 7.218 1.797 1.00 91.62 82 VAL A CA 1
ATOM 596 C C . VAL A 1 82 ? 3.895 7.582 2.273 1.00 91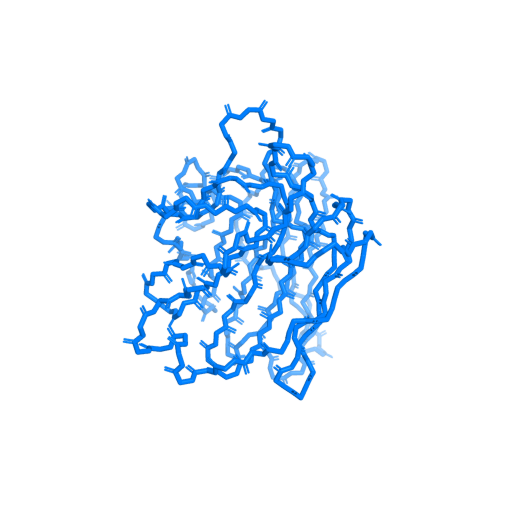.62 82 VAL A C 1
ATOM 598 O O . VAL A 1 82 ? 4.895 7.119 1.718 1.00 91.62 82 VAL A O 1
ATOM 601 N N . ILE A 1 83 ? 3.977 8.418 3.307 1.00 90.31 83 ILE A N 1
ATOM 602 C CA . ILE A 1 83 ? 5.244 8.926 3.847 1.00 90.31 83 ILE A CA 1
ATOM 603 C C . ILE A 1 83 ? 5.283 8.835 5.371 1.00 90.31 83 ILE A C 1
ATOM 605 O O . ILE A 1 83 ? 4.249 8.803 6.041 1.00 90.31 83 ILE A O 1
ATOM 609 N N . ASN A 1 84 ? 6.499 8.814 5.913 1.00 87.88 84 ASN A N 1
ATOM 610 C CA . ASN A 1 84 ? 6.767 8.986 7.334 1.00 87.88 84 ASN A CA 1
ATOM 611 C C . ASN A 1 84 ? 7.735 10.166 7.520 1.00 87.88 84 ASN A C 1
ATOM 613 O O . ASN A 1 84 ? 8.717 10.289 6.793 1.00 87.88 84 ASN A O 1
ATOM 617 N N . SER A 1 85 ? 7.458 11.052 8.477 1.00 78.25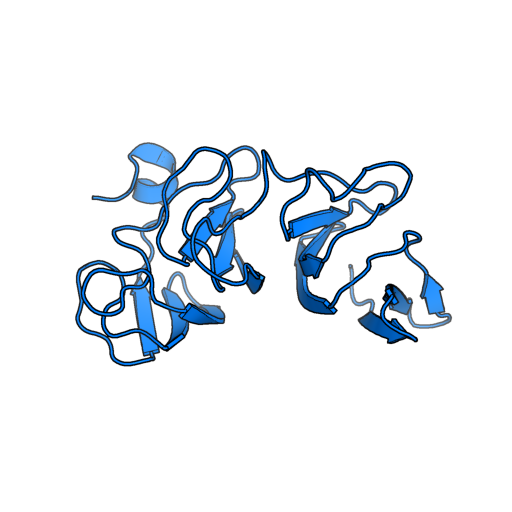 85 SER A N 1
ATOM 618 C CA . SER A 1 85 ? 8.308 12.213 8.776 1.00 78.25 85 SER A CA 1
ATOM 619 C C . SER A 1 85 ? 9.373 11.969 9.860 1.00 78.25 85 SER A C 1
ATOM 621 O O . SER A 1 85 ? 10.178 12.864 10.117 1.00 78.25 85 SER A O 1
ATOM 623 N N . GLY A 1 86 ? 9.359 10.816 10.538 1.00 67.88 86 GLY A N 1
ATOM 624 C CA . GLY A 1 86 ? 10.192 10.522 11.713 1.00 67.88 86 GLY A CA 1
ATOM 625 C C . GLY A 1 86 ? 11.039 9.245 11.639 1.00 67.88 86 GLY A C 1
ATOM 626 O O . GLY A 1 86 ? 12.069 9.174 12.310 1.00 67.88 86 GLY A O 1
ATOM 627 N N . PHE A 1 87 ? 10.653 8.261 10.823 1.00 67.56 87 PHE A N 1
ATOM 628 C CA . PHE A 1 87 ? 11.315 6.952 10.706 1.00 67.56 87 PHE A CA 1
ATOM 629 C C . PHE A 1 87 ? 11.315 6.439 9.257 1.00 67.56 87 PHE A C 1
ATOM 631 O O . PHE A 1 87 ? 10.786 7.102 8.375 1.00 67.56 87 PHE A O 1
ATOM 638 N N . SER A 1 88 ? 11.905 5.257 9.021 1.00 79.81 88 SER A N 1
ATOM 639 C CA . SER A 1 88 ? 11.852 4.569 7.718 1.00 79.81 88 SER A CA 1
ATOM 640 C C . SER A 1 88 ? 10.405 4.246 7.348 1.00 79.81 88 SER A C 1
ATOM 642 O O . SER A 1 88 ? 9.694 3.568 8.098 1.00 79.81 88 SER A O 1
ATOM 644 N N . GLU A 1 89 ? 9.999 4.760 6.195 1.00 87.56 89 GLU A N 1
ATOM 645 C CA . GLU A 1 89 ? 8.672 4.630 5.630 1.00 87.56 89 GLU A CA 1
ATOM 646 C C . GLU A 1 89 ? 8.531 3.374 4.762 1.00 87.56 89 GLU A C 1
ATOM 648 O O . GLU A 1 89 ? 9.393 3.054 3.946 1.00 87.56 89 GLU A O 1
ATOM 653 N N . SER A 1 90 ? 7.429 2.643 4.922 1.00 92.44 90 SER A N 1
ATOM 654 C CA . SER A 1 90 ? 7.117 1.515 4.041 1.00 92.44 90 SER A CA 1
ATOM 655 C C . SER A 1 90 ? 5.627 1.227 3.987 1.00 92.44 90 SER A C 1
ATOM 657 O O . SER A 1 90 ? 4.909 1.374 4.976 1.00 92.44 90 SER A O 1
ATOM 659 N N . VAL A 1 91 ? 5.161 0.753 2.834 1.00 96.19 91 VAL A N 1
ATOM 660 C CA . VAL A 1 91 ? 3.976 -0.109 2.792 1.00 96.19 91 VAL A CA 1
ATOM 661 C C . VAL A 1 91 ? 4.457 -1.521 3.070 1.00 96.19 91 VAL A C 1
ATOM 663 O O . VAL A 1 91 ? 5.399 -1.953 2.422 1.00 96.19 91 VAL A O 1
ATOM 666 N N . ASP A 1 92 ? 3.825 -2.245 3.988 1.00 96.75 92 ASP A N 1
ATOM 667 C CA . ASP A 1 92 ? 4.202 -3.625 4.329 1.00 96.75 92 ASP A CA 1
ATOM 668 C C . ASP A 1 92 ? 3.148 -4.635 3.870 1.00 96.75 92 ASP A C 1
ATOM 670 O O . ASP A 1 92 ? 3.488 -5.739 3.452 1.00 96.75 92 ASP A O 1
ATOM 674 N N . ALA A 1 93 ? 1.867 -4.256 3.890 1.00 97.94 93 ALA A N 1
ATOM 675 C CA . ALA A 1 93 ? 0.790 -5.105 3.400 1.00 97.94 93 ALA A CA 1
ATOM 676 C C . ALA A 1 93 ? -0.345 -4.292 2.778 1.00 97.94 93 ALA A C 1
ATOM 678 O O . ALA A 1 93 ? -0.584 -3.131 3.117 1.00 97.94 93 ALA A O 1
ATOM 679 N N . MET A 1 94 ? -1.051 -4.936 1.852 1.00 98.25 94 MET A N 1
ATOM 680 C CA . MET A 1 94 ? -2.242 -4.396 1.209 1.00 98.25 94 MET A CA 1
ATOM 681 C C . MET A 1 94 ? -3.348 -5.448 1.198 1.00 98.25 94 MET A C 1
ATOM 683 O O . MET A 1 94 ? -3.069 -6.641 1.109 1.00 98.25 94 MET A O 1
ATOM 687 N N . ALA A 1 95 ? -4.596 -4.996 1.257 1.00 97.56 95 ALA A N 1
ATOM 688 C CA . ALA A 1 95 ? -5.775 -5.818 1.013 1.00 97.56 95 ALA A CA 1
ATOM 689 C C . ALA A 1 95 ? -6.760 -5.037 0.140 1.00 97.56 95 ALA A C 1
ATOM 691 O O . ALA A 1 95 ? -6.812 -3.812 0.205 1.00 97.56 95 ALA A O 1
ATOM 692 N N . PHE A 1 96 ? -7.551 -5.727 -0.677 1.00 95.81 96 PHE A N 1
ATOM 693 C CA . PHE A 1 96 ? -8.540 -5.083 -1.539 1.00 95.81 96 PHE A CA 1
ATOM 694 C C . PHE A 1 96 ? -9.912 -5.736 -1.401 1.00 95.81 96 PHE A C 1
ATOM 696 O O . PHE A 1 96 ? -10.024 -6.961 -1.417 1.00 95.81 96 PHE A O 1
ATOM 703 N N . GLY A 1 97 ? -10.957 -4.915 -1.335 1.00 93.81 97 GLY A N 1
ATOM 704 C CA . GLY A 1 97 ? -12.343 -5.364 -1.412 1.00 93.81 97 GLY A CA 1
ATOM 705 C C . GLY A 1 97 ? -13.318 -4.198 -1.376 1.00 93.81 97 GLY A C 1
ATOM 706 O O . GLY A 1 97 ? -12.975 -3.100 -0.950 1.00 93.81 97 GLY A O 1
ATOM 707 N N . ASN A 1 98 ? -14.526 -4.429 -1.892 1.00 91.31 98 ASN A N 1
ATOM 708 C CA . ASN A 1 98 ? -15.577 -3.413 -2.015 1.00 91.31 98 ASN A CA 1
ATOM 709 C C . ASN A 1 98 ? -15.113 -2.122 -2.721 1.00 91.31 98 ASN A C 1
ATOM 711 O O . ASN A 1 98 ? -15.562 -1.028 -2.401 1.00 91.31 98 ASN A O 1
ATOM 715 N N . GLY A 1 99 ? -14.198 -2.249 -3.690 1.00 92.12 99 GLY A N 1
ATOM 716 C CA . GLY A 1 99 ? -13.655 -1.112 -4.443 1.00 92.12 99 GLY A CA 1
ATOM 717 C C . GLY A 1 99 ? -12.578 -0.309 -3.708 1.00 92.12 99 GLY A C 1
ATOM 718 O O . GLY A 1 99 ? -12.077 0.661 -4.265 1.00 92.12 99 GLY A O 1
ATOM 719 N N . LEU A 1 100 ? -12.204 -0.715 -2.495 1.00 94.75 100 LEU A N 1
ATOM 720 C CA . LEU A 1 100 ? -11.253 -0.016 -1.641 1.00 94.75 100 LEU A CA 1
ATOM 721 C C . LEU A 1 100 ? -9.954 -0.809 -1.509 1.00 94.75 100 LEU A C 1
ATOM 723 O O . LEU A 1 100 ? -9.971 -2.029 -1.319 1.00 94.75 100 LEU A O 1
ATOM 727 N N . LEU A 1 101 ? -8.826 -0.103 -1.573 1.00 97.19 101 LEU A N 1
ATOM 728 C CA . LEU A 1 101 ? -7.517 -0.652 -1.236 1.00 97.19 101 LEU A CA 1
ATOM 729 C C . LEU A 1 101 ? -7.136 -0.203 0.175 1.00 97.19 101 LEU A C 1
ATOM 731 O O . LEU A 1 101 ? -7.009 0.986 0.445 1.00 97.19 101 LEU A O 1
ATOM 735 N N . PHE A 1 102 ? -6.921 -1.166 1.056 1.00 97.56 102 PHE A N 1
ATOM 736 C CA . PHE A 1 102 ? -6.434 -0.973 2.413 1.00 97.56 102 PHE A CA 1
ATOM 737 C C . PHE A 1 102 ? -4.926 -1.152 2.416 1.00 97.56 102 PHE A C 1
ATOM 739 O O . PHE A 1 102 ? -4.414 -2.104 1.822 1.00 97.56 102 PHE A O 1
ATOM 746 N N . VAL A 1 103 ? -4.222 -0.255 3.093 1.00 98.06 103 VAL A N 1
ATOM 747 C CA . VAL A 1 103 ? -2.761 -0.231 3.130 1.00 98.06 103 VAL A CA 1
ATOM 748 C C . VAL A 1 103 ? -2.306 -0.088 4.571 1.00 98.06 103 VAL A C 1
ATOM 750 O O . VAL A 1 103 ? -2.859 0.717 5.318 1.00 98.06 103 VAL A O 1
ATOM 753 N N . THR A 1 104 ? -1.296 -0.862 4.959 1.00 97.81 104 THR A N 1
ATOM 754 C CA . THR A 1 104 ? -0.623 -0.736 6.255 1.00 97.81 104 THR A CA 1
ATOM 755 C C . THR A 1 104 ? 0.889 -0.827 6.088 1.00 97.81 104 THR A C 1
ATOM 757 O O . THR A 1 104 ? 1.381 -1.249 5.038 1.00 97.81 104 THR A O 1
ATOM 760 N N . GLY A 1 105 ? 1.624 -0.410 7.110 1.00 96.56 105 GLY A N 1
ATOM 761 C CA . GLY A 1 105 ? 3.079 -0.394 7.118 1.00 96.56 105 GLY A CA 1
ATOM 762 C C . GLY A 1 105 ? 3.594 0.563 8.174 1.00 96.56 105 GLY A C 1
ATOM 763 O O . GLY A 1 105 ? 3.044 0.622 9.273 1.00 96.56 105 GLY A O 1
ATOM 764 N N . ARG A 1 106 ? 4.632 1.317 7.821 1.00 93.94 106 ARG A N 1
ATOM 765 C CA . ARG A 1 106 ? 5.234 2.369 8.643 1.00 93.94 106 ARG A CA 1
ATOM 766 C C . ARG A 1 106 ? 5.042 3.699 7.930 1.00 93.94 106 ARG A C 1
ATOM 768 O O . ARG A 1 106 ? 5.840 4.062 7.073 1.00 93.94 106 ARG A O 1
ATOM 775 N N . PHE A 1 107 ? 3.968 4.416 8.235 1.00 94.62 107 PHE A N 1
ATOM 776 C CA . PHE A 1 107 ? 3.708 5.739 7.663 1.00 94.62 107 PHE A CA 1
ATOM 777 C C . PHE A 1 107 ? 2.750 6.525 8.551 1.00 94.62 107 PHE A C 1
ATOM 779 O O . PHE A 1 107 ? 1.857 5.952 9.172 1.00 94.62 107 PHE A O 1
ATOM 786 N N . ASN A 1 108 ? 2.921 7.844 8.575 1.00 94.38 108 ASN A N 1
ATOM 787 C CA . ASN A 1 108 ? 2.078 8.751 9.354 1.00 94.38 108 ASN A CA 1
ATOM 788 C C . ASN A 1 108 ? 1.269 9.728 8.475 1.00 94.38 108 ASN A C 1
ATOM 790 O O . ASN A 1 108 ? 0.542 10.591 8.970 1.00 94.38 108 ASN A O 1
ATOM 794 N N . GLN A 1 109 ? 1.380 9.590 7.152 1.00 94.00 109 GLN A N 1
ATOM 795 C CA . GLN A 1 109 ? 0.640 10.395 6.189 1.00 94.00 109 GLN A CA 1
ATOM 796 C C . GLN A 1 109 ? 0.394 9.608 4.895 1.00 94.00 109 GLN A C 1
ATOM 798 O O . GLN A 1 109 ? 1.289 8.925 4.390 1.00 94.00 109 GLN A O 1
ATOM 803 N N . ALA A 1 110 ? -0.814 9.734 4.346 1.00 94.06 110 ALA A N 1
ATOM 804 C CA . ALA A 1 110 ? -1.219 9.182 3.057 1.00 94.06 110 ALA A CA 1
ATOM 805 C C . ALA A 1 110 ? -1.773 10.310 2.172 1.00 94.06 110 ALA A C 1
ATOM 807 O O . ALA A 1 110 ? -2.825 10.889 2.441 1.00 94.06 110 ALA A O 1
ATOM 808 N N . GLY A 1 111 ? -1.032 10.680 1.130 1.00 92.44 111 GLY A N 1
ATOM 809 C CA . GLY A 1 111 ? -1.285 11.885 0.347 1.00 92.44 111 GLY A CA 1
ATOM 810 C C . GLY A 1 111 ? -1.232 13.137 1.221 1.00 92.44 111 GLY A C 1
ATOM 811 O O . GLY A 1 111 ? -0.170 13.500 1.721 1.00 92.44 111 GLY A O 1
ATOM 812 N N . VAL A 1 112 ? -2.375 13.801 1.396 1.00 91.62 112 VAL A N 1
ATOM 813 C CA . VAL A 1 112 ? -2.531 14.965 2.291 1.00 91.62 112 VAL A CA 1
ATOM 814 C C . VAL A 1 112 ? -3.177 14.612 3.633 1.00 91.62 112 VAL A C 1
ATOM 816 O O . VAL A 1 112 ? -3.253 15.475 4.502 1.00 91.62 112 VAL A O 1
ATOM 819 N N . GLU A 1 113 ? -3.622 13.367 3.810 1.00 92.88 113 GLU A N 1
ATOM 820 C CA . GLU A 1 113 ? -4.339 12.925 5.003 1.00 92.88 113 GLU A CA 1
ATOM 821 C C . GLU A 1 113 ? -3.363 12.411 6.070 1.00 92.88 113 GLU A C 1
ATOM 823 O O . GLU A 1 113 ? -2.586 11.486 5.795 1.00 92.88 113 GLU A O 1
ATOM 828 N N . PRO A 1 114 ? -3.396 12.959 7.297 1.00 93.81 114 PRO A N 1
ATOM 829 C CA . PRO A 1 114 ? -2.736 12.352 8.444 1.00 93.81 114 PRO A CA 1
ATOM 830 C C . PRO A 1 114 ? -3.383 11.004 8.769 1.00 93.81 114 PRO A C 1
ATOM 832 O O . PRO A 1 114 ? -4.605 10.892 8.863 1.00 93.81 114 PRO A O 1
ATOM 835 N N . VAL A 1 115 ? -2.564 9.977 8.956 1.00 95.06 115 VAL A N 1
ATOM 836 C CA . VAL A 1 115 ? -3.009 8.608 9.254 1.00 95.06 115 VAL A CA 1
ATOM 837 C C . VAL A 1 115 ? -2.020 7.969 10.220 1.00 95.06 115 VAL A C 1
ATOM 839 O O . VAL A 1 115 ? -0.882 8.406 10.293 1.00 95.06 115 VAL A O 1
ATOM 842 N N . ASN A 1 116 ? -2.402 6.899 10.914 1.00 95.25 116 ASN A N 1
ATOM 843 C CA . ASN A 1 116 ? -1.459 6.138 11.741 1.00 95.25 116 ASN A CA 1
ATOM 844 C C . ASN A 1 116 ? -1.333 4.720 11.190 1.00 95.25 116 ASN A C 1
ATOM 846 O O . ASN A 1 116 ? -2.124 3.846 11.538 1.00 95.25 116 ASN A O 1
ATOM 850 N N . SER A 1 117 ? -0.388 4.506 10.272 1.00 96.19 117 SER A N 1
ATOM 851 C CA . SER A 1 117 ? -0.011 3.195 9.719 1.00 96.19 117 SER A CA 1
ATOM 852 C C . SER A 1 117 ? -1.144 2.346 9.127 1.00 96.19 117 SER A C 1
ATOM 854 O O . SER A 1 117 ? -0.953 1.161 8.853 1.00 96.19 117 SER A O 1
ATOM 856 N N . LEU A 1 118 ? -2.323 2.922 8.895 1.00 96.62 118 LEU A N 1
ATOM 857 C CA . LEU A 1 118 ? -3.471 2.267 8.282 1.00 96.62 118 LEU A CA 1
ATOM 858 C C . LEU A 1 118 ? -4.293 3.299 7.506 1.00 96.62 118 LEU A C 1
ATOM 860 O O . LEU A 1 118 ? -4.784 4.270 8.082 1.00 96.62 118 LEU A O 1
ATOM 864 N N . ALA A 1 119 ? -4.436 3.084 6.201 1.00 96.38 119 ALA A N 1
ATOM 865 C CA . ALA A 1 119 ? -5.124 4.000 5.295 1.00 96.38 119 ALA A CA 1
ATOM 866 C C . ALA A 1 119 ? -5.952 3.254 4.241 1.00 96.38 119 ALA A C 1
ATOM 868 O O . ALA A 1 119 ? -5.703 2.084 3.939 1.00 96.38 119 ALA A O 1
ATOM 869 N N . ILE A 1 120 ? -6.921 3.964 3.662 1.00 96.00 120 ILE A N 1
ATOM 870 C CA . ILE A 1 120 ? -7.759 3.502 2.553 1.00 96.00 120 ILE A CA 1
ATOM 871 C C . ILE A 1 120 ? -7.502 4.369 1.331 1.00 96.00 120 ILE A C 1
ATOM 873 O O . ILE A 1 120 ? -7.490 5.591 1.434 1.00 96.00 120 ILE A O 1
ATOM 877 N N . TRP A 1 121 ? -7.384 3.738 0.171 1.00 96.19 121 TRP A N 1
ATOM 878 C CA . TRP A 1 121 ? -7.477 4.377 -1.132 1.00 96.19 121 TRP A CA 1
ATOM 879 C C . TRP A 1 121 ? -8.810 4.032 -1.796 1.00 96.19 121 TRP A C 1
ATOM 881 O O . TRP A 1 121 ? -9.119 2.853 -1.993 1.00 96.19 121 TRP A O 1
ATOM 891 N N . ASP A 1 122 ? -9.584 5.055 -2.167 1.00 92.31 122 ASP A N 1
ATOM 892 C CA . ASP A 1 122 ? -10.908 4.900 -2.797 1.00 92.31 122 ASP A CA 1
ATOM 893 C C . ASP A 1 122 ? -10.889 4.946 -4.336 1.00 92.31 122 ASP A C 1
ATOM 895 O O . ASP A 1 122 ? -11.934 4.936 -4.986 1.00 92.31 122 ASP A O 1
ATOM 899 N N . GLY A 1 123 ? -9.695 5.002 -4.932 1.00 91.69 123 GLY A N 1
ATOM 900 C CA . GLY A 1 123 ? -9.511 5.206 -6.368 1.00 91.69 123 GLY A CA 1
ATOM 901 C C . GLY A 1 123 ? -9.108 6.633 -6.735 1.00 91.69 123 GLY A C 1
ATOM 902 O O . GLY A 1 123 ? -8.546 6.825 -7.813 1.00 91.69 123 GLY A O 1
ATOM 903 N N . GLN A 1 124 ? -9.350 7.612 -5.857 1.00 90.38 124 GLN A N 1
ATOM 904 C CA . GLN A 1 124 ? -9.063 9.028 -6.109 1.00 90.38 124 GLN A CA 1
ATOM 905 C C . GLN A 1 124 ? -8.318 9.715 -4.962 1.00 90.38 124 GLN A C 1
ATOM 907 O O . GLN A 1 124 ? -7.459 10.558 -5.223 1.00 90.38 124 GLN A O 1
ATOM 912 N N . GLN A 1 125 ? -8.630 9.369 -3.716 1.00 92.31 125 GLN A N 1
ATOM 913 C CA . GLN A 1 125 ? -8.047 9.983 -2.527 1.00 92.31 125 GLN A CA 1
ATOM 914 C C . GLN A 1 125 ? -7.756 8.949 -1.437 1.00 92.31 125 GLN A C 1
ATOM 916 O O . GLN A 1 125 ? -8.333 7.857 -1.387 1.00 92.31 125 GLN A O 1
ATOM 921 N N . TRP A 1 126 ? -6.838 9.335 -0.556 1.00 95.19 126 TRP A N 1
ATOM 922 C CA . TRP A 1 126 ? -6.553 8.620 0.678 1.00 95.19 126 TRP A CA 1
ATOM 923 C C . TRP A 1 126 ? -7.556 9.003 1.766 1.00 95.19 126 TRP A C 1
ATOM 925 O O . TRP A 1 126 ? -8.089 10.109 1.756 1.00 95.19 126 TRP A O 1
ATOM 935 N N . LYS A 1 127 ? -7.807 8.088 2.704 1.00 93.19 127 LYS A N 1
ATOM 936 C CA . LYS A 1 127 ? -8.606 8.310 3.914 1.00 93.19 127 LYS A CA 1
ATOM 937 C C . LYS A 1 127 ? -7.971 7.590 5.106 1.00 93.19 127 LYS A C 1
ATOM 939 O O . LYS A 1 127 ? -7.462 6.476 4.954 1.00 93.19 127 LYS A O 1
ATOM 944 N N . ALA A 1 128 ? -8.046 8.201 6.286 1.00 92.50 128 ALA A N 1
ATOM 945 C CA . ALA A 1 128 ? -7.742 7.544 7.559 1.00 92.50 128 ALA A CA 1
ATOM 946 C C . ALA A 1 128 ? -8.814 6.501 7.918 1.00 92.50 128 ALA A C 1
ATOM 948 O O . ALA A 1 128 ? -9.934 6.599 7.427 1.00 92.50 128 ALA A O 1
ATOM 949 N N . ILE A 1 129 ? -8.489 5.539 8.791 1.00 89.25 129 ILE A N 1
ATOM 950 C CA . ILE A 1 129 ? -9.448 4.600 9.406 1.00 89.25 129 ILE A CA 1
ATOM 951 C C . ILE A 1 129 ? -9.433 4.812 10.918 1.00 89.25 129 ILE A C 1
ATOM 953 O O . ILE A 1 129 ? -8.537 4.307 11.597 1.00 89.25 129 ILE A O 1
ATOM 957 N N . GLY A 1 130 ? -10.410 5.550 11.449 1.00 88.00 130 GLY A N 1
ATOM 958 C CA . GLY A 1 130 ? -10.425 5.951 12.860 1.00 88.00 130 GLY A CA 1
ATOM 959 C C . GLY A 1 130 ? -9.076 6.549 13.284 1.00 88.00 130 GLY A C 1
ATOM 960 O O . GLY A 1 130 ? -8.472 7.325 12.547 1.00 88.00 130 GLY A O 1
ATOM 961 N N . LEU A 1 131 ? -8.558 6.117 14.437 1.00 91.56 131 LEU A N 1
ATOM 962 C CA . LEU A 1 131 ? -7.219 6.493 14.915 1.00 91.56 131 LEU A CA 1
ATOM 963 C C . LEU A 1 131 ? -6.067 5.689 14.283 1.00 91.56 131 LEU A C 1
ATOM 965 O O . LEU A 1 131 ? -4.916 5.903 14.649 1.00 91.56 131 LEU A O 1
ATOM 969 N N . GLY A 1 132 ? -6.337 4.767 13.355 1.00 94.88 132 GLY A N 1
ATOM 970 C CA . GLY A 1 132 ? -5.332 3.883 12.761 1.00 94.88 132 GLY A CA 1
ATOM 971 C C . GLY A 1 132 ? -4.746 2.877 13.760 1.00 94.88 132 GLY A C 1
ATOM 972 O O . GLY A 1 132 ? -5.459 2.364 14.622 1.00 94.88 132 GLY A O 1
ATOM 973 N N . LEU A 1 133 ? -3.459 2.562 13.619 1.00 96.56 133 LEU A N 1
ATOM 974 C CA . LEU A 1 133 ? -2.685 1.716 14.529 1.00 96.56 133 LEU A CA 1
ATOM 975 C C . LEU A 1 133 ? -1.799 2.597 15.403 1.00 96.56 133 LEU A C 1
ATOM 977 O O . LEU A 1 133 ? -1.011 3.384 14.880 1.00 96.56 133 LEU A O 1
ATOM 981 N N . MET A 1 134 ? -1.886 2.437 16.718 1.00 95.81 134 MET A N 1
ATOM 982 C CA . MET A 1 134 ? -1.149 3.259 17.675 1.00 95.81 134 MET A CA 1
ATOM 983 C C . MET A 1 134 ? -0.268 2.422 18.601 1.00 95.81 134 MET A C 1
ATOM 985 O O . MET A 1 134 ? -0.648 1.325 19.015 1.00 95.81 134 MET A O 1
ATOM 989 N N . ASP A 1 135 ? 0.889 2.980 18.946 1.00 94.12 135 ASP A N 1
ATOM 990 C CA . ASP A 1 135 ? 1.819 2.494 19.967 1.00 94.12 135 ASP A CA 1
ATOM 991 C C . ASP A 1 135 ? 2.081 3.635 20.968 1.00 94.12 135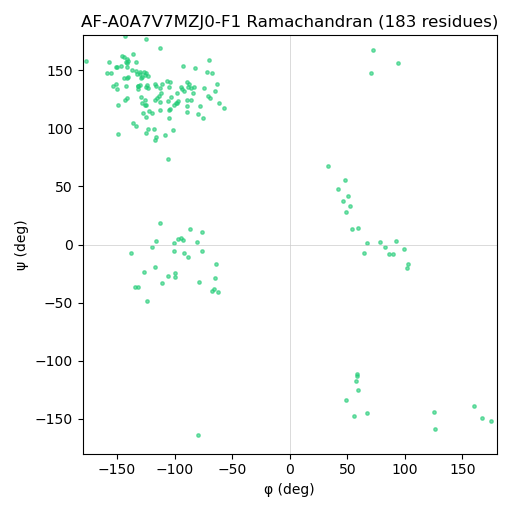 ASP A C 1
ATOM 993 O O . ASP A 1 135 ? 2.842 4.578 20.714 1.00 94.12 135 ASP A O 1
ATOM 997 N N . GLY A 1 136 ? 1.337 3.631 22.078 1.00 91.81 136 GLY A N 1
ATOM 998 C CA . GLY A 1 136 ? 1.257 4.766 22.995 1.00 91.81 136 GLY A CA 1
ATOM 999 C C . GLY A 1 136 ? 0.767 6.058 22.323 1.00 91.81 136 GLY A C 1
ATOM 1000 O O . GLY A 1 136 ? -0.406 6.189 21.983 1.00 91.81 136 GLY A O 1
ATOM 1001 N N . LEU A 1 137 ? 1.659 7.048 22.193 1.00 89.62 137 LEU A N 1
ATOM 1002 C CA . LEU A 1 137 ? 1.373 8.353 21.572 1.00 89.62 137 LEU A CA 1
ATOM 1003 C C . LEU A 1 137 ? 1.880 8.466 20.124 1.00 89.62 137 LEU A C 1
ATOM 1005 O O . LEU A 1 137 ? 1.740 9.533 19.529 1.00 89.62 137 LEU A O 1
ATOM 1009 N N . ASN A 1 138 ? 2.484 7.408 19.580 1.00 90.88 138 ASN A N 1
ATOM 1010 C CA . ASN A 1 138 ? 3.029 7.382 18.223 1.00 90.88 138 ASN A CA 1
ATOM 1011 C C . ASN A 1 138 ? 2.226 6.426 17.332 1.00 90.88 138 ASN A C 1
ATOM 1013 O O . ASN A 1 138 ? 1.411 5.633 17.816 1.00 90.88 138 ASN A O 1
ATOM 1017 N N . GLU A 1 139 ? 2.476 6.480 16.024 1.00 91.50 139 GLU A N 1
ATOM 1018 C CA . GLU A 1 139 ? 1.988 5.462 15.106 1.00 91.50 139 GLU A CA 1
ATOM 1019 C C . GLU A 1 139 ? 2.601 4.094 15.438 1.00 91.50 139 GLU A C 1
ATOM 1021 O O . GLU A 1 139 ? 3.790 3.973 15.736 1.00 91.50 139 GLU A O 1
ATOM 1026 N N . GLY A 1 140 ? 1.776 3.050 15.384 1.00 94.44 140 GLY A N 1
ATOM 1027 C CA . GLY A 1 140 ? 2.254 1.673 15.398 1.00 94.44 140 GLY A CA 1
ATOM 1028 C C . GLY A 1 140 ? 2.753 1.242 14.017 1.00 94.44 140 GLY A C 1
ATOM 1029 O O . GLY A 1 140 ? 2.938 2.051 13.110 1.00 94.44 140 GLY A O 1
ATOM 1030 N N . GLN A 1 141 ? 2.901 -0.061 13.816 1.00 95.12 141 GLN A N 1
ATOM 1031 C CA . GLN A 1 141 ? 3.224 -0.669 12.528 1.00 95.12 141 GLN A CA 1
ATOM 1032 C C . GLN A 1 141 ? 2.280 -1.834 12.253 1.00 95.12 141 GLN A C 1
ATOM 1034 O O . GLN A 1 141 ? 2.092 -2.700 13.106 1.00 95.12 141 GLN A O 1
ATOM 1039 N N . GLY A 1 142 ? 1.735 -1.906 11.041 1.00 96.94 142 GLY A N 1
ATOM 1040 C CA . GLY A 1 142 ? 1.089 -3.123 10.553 1.00 96.94 142 GLY A CA 1
ATOM 1041 C C . GLY A 1 142 ? 1.981 -3.850 9.555 1.00 96.94 142 GLY A C 1
ATOM 1042 O O . GLY A 1 142 ? 2.620 -3.232 8.715 1.00 96.94 142 GLY A O 1
ATOM 1043 N N . ASN A 1 143 ? 2.018 -5.175 9.642 1.00 97.31 143 ASN A N 1
ATOM 1044 C CA . ASN A 1 143 ? 2.856 -6.049 8.818 1.00 97.31 143 ASN A CA 1
ATOM 1045 C C . ASN A 1 143 ? 2.035 -6.993 7.933 1.00 97.31 143 ASN A C 1
ATOM 1047 O O . ASN A 1 143 ? 2.561 -7.547 6.972 1.00 97.31 143 ASN A O 1
ATOM 1051 N N . ALA A 1 144 ? 0.762 -7.214 8.261 1.00 97.88 144 ALA A N 1
ATOM 1052 C CA . ALA A 1 144 ? -0.134 -8.056 7.483 1.00 97.88 144 ALA A CA 1
ATOM 1053 C C . ALA A 1 144 ? -1.553 -7.488 7.493 1.00 97.88 144 ALA A C 1
ATOM 1055 O O . ALA A 1 144 ? -2.022 -6.996 8.521 1.00 97.88 144 ALA A O 1
ATOM 1056 N N . LEU A 1 145 ? -2.239 -7.616 6.355 1.00 97.62 145 LEU A N 1
ATOM 1057 C CA . LEU A 1 145 ? -3.656 -7.304 6.203 1.00 97.62 145 LEU A CA 1
ATOM 1058 C C . LEU A 1 145 ? -4.392 -8.466 5.551 1.00 97.62 145 LEU A C 1
ATOM 1060 O O . LEU A 1 145 ? -3.890 -9.100 4.625 1.00 97.62 145 LEU A O 1
ATOM 1064 N N . LEU A 1 146 ? -5.619 -8.690 6.007 1.00 97.31 146 LEU A N 1
ATOM 1065 C CA . LEU A 1 146 ? -6.581 -9.567 5.359 1.00 97.31 146 LEU A CA 1
ATOM 1066 C C . LEU A 1 146 ? -7.966 -8.940 5.474 1.00 97.31 146 LEU A C 1
ATOM 1068 O O . LEU A 1 146 ? -8.429 -8.668 6.575 1.00 97.31 146 LEU A O 1
ATOM 1072 N N . LEU A 1 147 ? -8.650 -8.764 4.348 1.00 96.50 147 LEU A N 1
ATOM 1073 C CA . LEU A 1 147 ? -10.063 -8.406 4.338 1.00 96.50 147 LEU A CA 1
ATOM 1074 C C . LEU A 1 147 ? -10.894 -9.668 4.102 1.00 96.50 147 LEU A C 1
ATOM 1076 O O . LE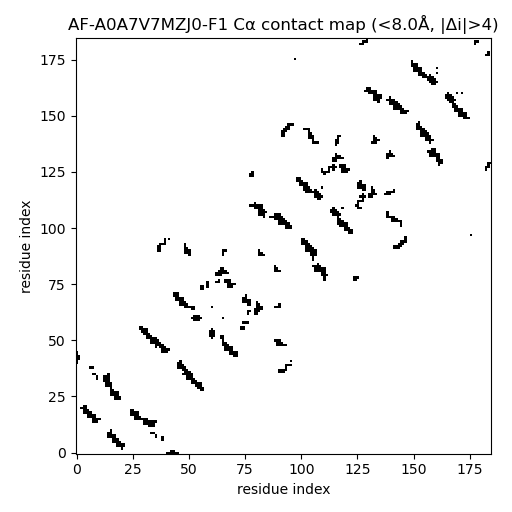U A 1 147 ? -10.725 -10.345 3.087 1.00 96.50 147 LEU A O 1
ATOM 1080 N N . LEU A 1 148 ? -11.787 -9.983 5.035 1.00 96.06 148 LEU A N 1
ATOM 1081 C CA . LEU A 1 148 ? -12.673 -11.138 4.948 1.00 96.06 148 LEU A CA 1
ATOM 1082 C C . LEU A 1 148 ? -14.038 -10.784 5.535 1.00 96.06 148 LEU A C 1
ATOM 1084 O O . LEU A 1 148 ? -14.119 -10.395 6.695 1.00 96.06 148 LEU A O 1
ATOM 1088 N N . ASN A 1 149 ? -15.103 -10.967 4.748 1.00 93.12 149 ASN A N 1
ATOM 1089 C CA . ASN A 1 149 ? -16.492 -10.729 5.165 1.00 93.12 149 ASN A CA 1
ATOM 1090 C C . ASN A 1 149 ? -16.667 -9.369 5.864 1.00 93.12 149 ASN A C 1
ATOM 1092 O O . ASN A 1 149 ? -17.081 -9.311 7.021 1.00 93.12 149 ASN A O 1
ATOM 1096 N N . ASP A 1 150 ? -16.257 -8.294 5.186 1.00 92.12 150 ASP A N 1
ATOM 1097 C CA . ASP A 1 150 ? -16.333 -6.913 5.685 1.00 92.12 150 ASP A CA 1
ATOM 1098 C C . ASP A 1 150 ? -15.559 -6.650 6.992 1.00 92.12 150 ASP A C 1
ATOM 1100 O O . ASP A 1 150 ? -15.710 -5.611 7.629 1.00 92.12 150 ASP A O 1
ATOM 1104 N N . THR A 1 151 ? -14.678 -7.572 7.387 1.00 94.75 151 THR A N 1
ATOM 1105 C CA . THR A 1 151 ? -13.781 -7.423 8.534 1.00 94.75 151 THR A CA 1
ATOM 1106 C C . THR A 1 151 ? -12.342 -7.324 8.055 1.00 94.75 151 THR A C 1
ATOM 1108 O O . THR A 1 151 ? -11.832 -8.225 7.383 1.00 94.75 151 THR A O 1
ATOM 1111 N N . LEU A 1 152 ? -11.677 -6.230 8.417 1.00 95.94 152 LEU A N 1
ATOM 1112 C CA . LEU A 1 152 ? -10.255 -6.039 8.184 1.00 95.94 152 LEU A CA 1
ATOM 1113 C C . LEU A 1 152 ? -9.466 -6.578 9.374 1.00 95.94 152 LEU A C 1
ATOM 1115 O O . LEU A 1 152 ? -9.528 -6.046 10.480 1.00 95.94 152 LEU A O 1
ATOM 1119 N N . TYR A 1 153 ? -8.705 -7.631 9.135 1.00 97.62 153 TYR A N 1
ATOM 1120 C CA . TYR A 1 153 ? -7.745 -8.170 10.078 1.00 97.62 153 TYR A CA 1
ATOM 1121 C C . TYR A 1 153 ? -6.390 -7.529 9.829 1.00 97.62 153 TYR A C 1
ATOM 1123 O O . TYR A 1 153 ? -5.916 -7.487 8.691 1.00 97.62 153 TYR A O 1
ATOM 1131 N N . VAL A 1 154 ? -5.762 -7.066 10.900 1.00 98.00 154 VAL A N 1
ATOM 1132 C CA . VAL A 1 154 ? -4.443 -6.444 10.870 1.00 98.00 154 VAL A CA 1
ATOM 1133 C C . VAL A 1 154 ? -3.571 -7.053 11.953 1.00 98.00 154 VAL A C 1
ATOM 1135 O O . VAL A 1 154 ? -4.027 -7.264 13.077 1.00 98.00 154 VAL A O 1
ATOM 1138 N N . ALA A 1 155 ? -2.325 -7.357 11.604 1.00 98.19 155 ALA A N 1
ATOM 1139 C CA . ALA A 1 155 ? -1.314 -7.830 12.541 1.00 98.19 155 ALA A CA 1
ATOM 1140 C C . ALA A 1 155 ? -0.030 -7.013 12.391 1.00 98.19 155 ALA A C 1
ATOM 1142 O O . ALA A 1 155 ? 0.297 -6.601 11.277 1.00 98.19 155 ALA A O 1
ATOM 1143 N N . GLY A 1 156 ? 0.703 -6.797 13.481 1.00 97.50 156 GLY A N 1
ATOM 1144 C CA . GLY A 1 156 ? 1.947 -6.025 13.478 1.00 97.50 156 GLY A CA 1
ATOM 1145 C C . GLY A 1 156 ? 2.421 -5.649 14.878 1.00 97.50 156 GLY A C 1
ATOM 1146 O O . GLY A 1 156 ? 2.171 -6.392 15.821 1.00 97.50 156 GLY A O 1
ATOM 1147 N N . PHE A 1 157 ? 3.096 -4.509 15.006 1.00 96.06 157 PHE A N 1
ATOM 1148 C CA . PHE A 1 157 ? 3.581 -3.947 16.268 1.00 96.06 157 PHE A CA 1
ATOM 1149 C C . PHE A 1 157 ? 2.753 -2.715 16.634 1.00 96.06 157 PHE A C 1
ATOM 1151 O O . PHE A 1 157 ? 3.012 -1.614 16.157 1.00 96.06 157 PHE A O 1
ATOM 1158 N N . PHE A 1 158 ? 1.716 -2.908 17.443 1.00 96.50 158 PHE A N 1
ATOM 1159 C CA . PHE A 1 158 ? 0.852 -1.833 17.931 1.00 96.50 158 PHE A CA 1
ATOM 1160 C C . PHE A 1 158 ? 0.162 -2.257 19.230 1.00 96.50 158 PHE A C 1
ATOM 1162 O O . PHE A 1 158 ? -0.014 -3.448 19.504 1.00 96.50 158 PHE A O 1
ATOM 1169 N N . GLU A 1 159 ? -0.251 -1.276 20.023 1.00 97.31 159 GLU A N 1
ATOM 1170 C CA . GLU A 1 159 ? -1.004 -1.470 21.265 1.00 97.31 159 GLU A CA 1
ATOM 1171 C C . GLU A 1 159 ? -2.505 -1.235 21.078 1.00 97.31 159 GLU A C 1
ATOM 1173 O O . GLU A 1 159 ? -3.317 -1.774 21.834 1.00 97.31 159 GLU A O 1
ATOM 1178 N N . GLN A 1 160 ? -2.885 -0.449 20.069 1.00 95.75 160 GLN A N 1
ATOM 1179 C CA . GLN A 1 160 ? -4.263 -0.056 19.802 1.00 95.75 160 GLN A CA 1
ATOM 1180 C C . GLN A 1 160 ? -4.557 -0.035 18.299 1.00 95.75 160 GLN A C 1
ATOM 1182 O O . GLN A 1 160 ? -3.719 0.363 17.494 1.00 95.75 160 GLN A O 1
ATOM 1187 N N . ALA A 1 161 ? -5.772 -0.445 17.935 1.00 95.25 161 ALA A N 1
ATOM 1188 C CA . ALA A 1 161 ? -6.322 -0.302 16.592 1.00 95.25 161 ALA A CA 1
ATOM 1189 C C . ALA A 1 161 ? -7.668 0.429 16.682 1.00 95.25 161 ALA A C 1
ATOM 1191 O O . ALA A 1 161 ? -8.588 -0.033 17.363 1.00 95.25 161 ALA A O 1
ATOM 1192 N N . GLY A 1 162 ? -7.775 1.584 16.024 1.00 90.19 162 GLY A N 1
ATOM 1193 C CA . GLY A 1 162 ? -8.899 2.498 16.209 1.00 90.19 162 GLY A CA 1
ATOM 1194 C C . GLY A 1 162 ? -8.987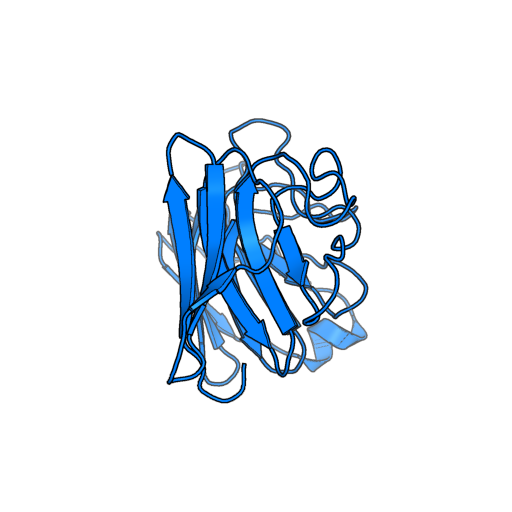 2.952 17.666 1.00 90.19 162 GLY A C 1
ATOM 1195 O O . GLY A 1 162 ? -8.010 3.426 18.231 1.00 90.19 162 GLY A O 1
ATOM 1196 N N . ASP A 1 163 ? -10.138 2.772 18.301 1.00 87.50 163 ASP A N 1
ATOM 1197 C CA . ASP A 1 163 ? -10.406 3.112 19.704 1.00 87.50 163 ASP A CA 1
ATOM 1198 C C . ASP A 1 163 ? -10.157 1.946 20.689 1.00 87.50 163 ASP A C 1
ATOM 1200 O O . ASP A 1 163 ? -10.418 2.072 21.888 1.00 87.50 163 ASP A O 1
ATOM 1204 N N . LYS A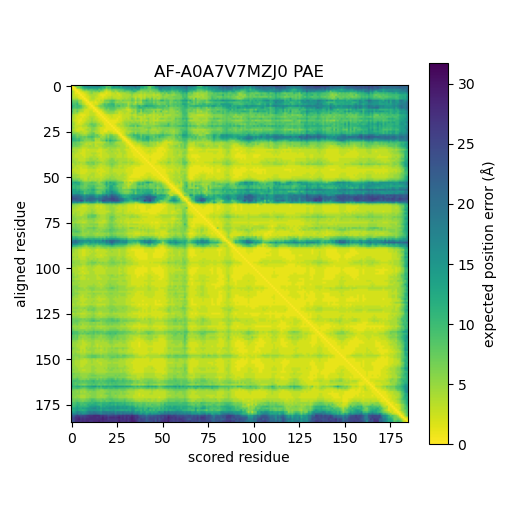 1 164 ? -9.652 0.798 20.211 1.00 91.06 164 LYS A N 1
ATOM 1205 C CA . LYS A 1 164 ? -9.559 -0.442 21.001 1.00 91.06 164 LYS A CA 1
ATOM 1206 C C . LYS A 1 164 ? -8.129 -0.888 21.252 1.00 91.06 164 LYS A C 1
ATOM 1208 O O . LYS A 1 164 ? -7.387 -1.167 20.308 1.00 91.06 164 LYS A O 1
ATOM 1213 N N . LEU A 1 165 ? -7.798 -1.102 22.528 1.00 93.31 165 LEU A N 1
ATOM 1214 C CA . LEU A 1 165 ? -6.582 -1.814 22.924 1.00 93.31 165 LEU A CA 1
ATOM 1215 C C . LEU A 1 165 ? -6.563 -3.205 22.288 1.00 93.31 165 LEU A C 1
ATOM 1217 O O . LEU A 1 165 ? -7.441 -4.035 22.528 1.00 93.31 165 LEU A O 1
ATOM 1221 N N . SER A 1 166 ? -5.561 -3.417 21.448 1.00 88.81 166 SER A N 1
ATOM 1222 C CA . SER A 1 166 ? -5.409 -4.570 20.577 1.00 88.81 166 SER A CA 1
ATOM 1223 C C . SER A 1 166 ? -3.912 -4.801 20.416 1.00 88.81 166 SER A C 1
ATOM 1225 O O . SER A 1 166 ? -3.266 -4.147 19.609 1.00 88.81 166 SER A O 1
ATOM 1227 N N . HIS A 1 167 ? -3.329 -5.684 21.224 1.00 92.94 167 HIS A N 1
ATOM 1228 C CA . HIS A 1 167 ? -1.889 -5.929 21.170 1.00 92.94 167 HIS A CA 1
ATOM 1229 C C . HIS A 1 167 ? -1.542 -6.777 19.945 1.00 92.94 167 HIS A C 1
ATOM 1231 O O . HIS A 1 167 ? -1.830 -7.976 19.920 1.00 92.94 167 HIS A O 1
ATOM 1237 N N . ASN A 1 168 ? -0.890 -6.160 18.958 1.00 96.56 168 ASN A N 1
ATOM 1238 C CA . ASN A 1 168 ? -0.302 -6.781 17.764 1.00 96.56 168 ASN A CA 1
ATOM 1239 C C . ASN A 1 168 ? -1.275 -7.438 16.775 1.00 96.56 168 ASN A C 1
ATOM 1241 O O . ASN A 1 168 ? -0.853 -7.879 15.706 1.00 96.56 168 ASN A O 1
ATOM 1245 N N . PHE A 1 169 ? -2.559 -7.540 17.112 1.00 97.38 169 PHE A N 1
ATOM 1246 C CA . PHE A 1 169 ? -3.590 -8.105 16.253 1.00 97.38 169 PHE A CA 1
ATOM 1247 C C . PHE A 1 169 ? -4.944 -7.459 16.534 1.00 97.38 169 PHE A C 1
ATOM 1249 O O . PHE A 1 169 ? -5.355 -7.360 17.690 1.00 97.38 169 PHE A O 1
ATOM 1256 N N . ALA A 1 170 ? -5.660 -7.082 15.477 1.00 97.12 170 ALA A N 1
ATOM 1257 C CA . ALA A 1 170 ? -7.012 -6.549 15.565 1.00 97.12 170 ALA A CA 1
ATOM 1258 C C . ALA A 1 170 ? -7.897 -7.056 14.422 1.00 97.12 170 ALA A C 1
ATOM 1260 O O . ALA A 1 170 ? -7.424 -7.362 13.327 1.00 97.12 170 ALA A O 1
ATOM 1261 N N . ALA A 1 171 ? -9.200 -7.104 14.693 1.00 95.81 171 ALA A N 1
ATOM 1262 C CA . ALA A 1 171 ? -10.249 -7.323 13.708 1.00 95.81 171 ALA A CA 1
ATOM 1263 C C . ALA A 1 171 ? -11.177 -6.102 13.723 1.00 95.81 171 ALA A C 1
ATOM 1265 O O . ALA A 1 171 ? -11.852 -5.837 14.721 1.00 95.81 171 ALA A O 1
ATOM 1266 N N . ILE A 1 172 ? -11.174 -5.345 12.633 1.00 92.94 172 ILE A N 1
ATOM 1267 C CA . ILE A 1 172 ? -11.909 -4.092 12.477 1.00 92.94 172 ILE A CA 1
ATOM 1268 C C . ILE A 1 172 ? -13.107 -4.381 11.578 1.00 92.94 172 ILE A C 1
ATOM 1270 O O . ILE A 1 172 ? -12.945 -4.643 10.388 1.00 92.94 172 ILE A O 1
ATOM 1274 N N . ALA A 1 173 ? -14.310 -4.370 12.151 1.00 91.19 173 ALA A N 1
ATOM 1275 C CA . ALA A 1 173 ? -15.533 -4.442 11.361 1.00 91.19 173 ALA A CA 1
ATOM 1276 C C . ALA A 1 173 ? -15.687 -3.135 10.576 1.00 91.19 173 ALA A C 1
ATOM 1278 O O . ALA A 1 173 ? -15.629 -2.054 11.165 1.00 91.19 173 ALA A O 1
ATOM 1279 N N . LEU A 1 174 ? -15.846 -3.238 9.260 1.00 88.94 174 LEU A N 1
ATOM 1280 C CA . LEU A 1 174 ? -15.979 -2.088 8.381 1.00 88.94 174 LEU A CA 1
ATOM 1281 C C . LEU A 1 174 ? -17.451 -1.829 8.084 1.00 88.94 174 LEU A C 1
ATOM 1283 O O . LEU A 1 174 ? -18.182 -2.722 7.660 1.00 88.94 174 LEU A O 1
ATOM 1287 N N . ASP A 1 175 ? -17.858 -0.579 8.258 1.00 86.12 175 ASP A N 1
ATOM 1288 C CA . ASP A 1 175 ? -19.119 -0.071 7.737 1.00 86.12 175 ASP A CA 1
ATOM 1289 C C . ASP A 1 175 ? -18.819 0.740 6.476 1.00 86.12 175 ASP A C 1
ATOM 1291 O O . ASP A 1 175 ? -18.393 1.894 6.536 1.00 86.12 175 ASP A O 1
ATOM 1295 N N . PHE A 1 176 ? -18.999 0.117 5.314 1.00 80.94 176 PHE A N 1
ATOM 1296 C CA . PHE A 1 176 ? -18.674 0.755 4.043 1.00 80.94 176 PHE A CA 1
ATOM 1297 C C . PHE A 1 176 ? -19.551 1.978 3.756 1.00 80.94 176 PHE A C 1
ATOM 1299 O O . PHE A 1 176 ? -19.063 2.921 3.132 1.00 80.94 176 PHE A O 1
ATOM 1306 N N . ASP A 1 177 ? -20.786 2.030 4.261 1.00 76.94 177 ASP A N 1
ATOM 1307 C CA . ASP A 1 177 ? -21.650 3.195 4.067 1.00 76.94 177 ASP A CA 1
ATOM 1308 C C . ASP A 1 177 ? -21.079 4.422 4.789 1.00 76.94 177 ASP A C 1
ATOM 1310 O O . ASP A 1 177 ? -21.083 5.520 4.229 1.00 76.94 177 ASP A O 1
ATOM 1314 N N . LEU A 1 178 ? -20.505 4.250 5.983 1.00 74.12 178 LEU A N 1
ATOM 1315 C CA . LEU A 1 178 ? -19.806 5.329 6.692 1.00 74.12 178 LEU A CA 1
ATOM 1316 C C . LEU A 1 178 ? -18.513 5.752 5.979 1.00 74.12 178 LEU A C 1
ATOM 1318 O O . LEU A 1 178 ? -18.239 6.949 5.845 1.00 74.12 178 LEU A O 1
ATOM 1322 N N . ILE A 1 179 ? -17.753 4.787 5.455 1.00 73.50 179 ILE A N 1
ATOM 1323 C CA . ILE A 1 179 ? -16.485 5.035 4.746 1.00 73.50 179 ILE A CA 1
ATOM 1324 C C . ILE A 1 179 ? -16.700 5.880 3.487 1.00 73.50 179 ILE A C 1
ATOM 1326 O O . ILE A 1 179 ? -15.908 6.784 3.180 1.00 73.50 179 ILE A O 1
ATOM 1330 N N . PHE A 1 180 ? -17.771 5.599 2.746 1.00 69.88 180 PHE A N 1
ATOM 1331 C CA . PHE A 1 180 ? -18.099 6.338 1.534 1.00 69.88 180 PHE A CA 1
ATOM 1332 C C . PHE A 1 180 ? -18.771 7.685 1.820 1.00 69.88 180 PHE A C 1
ATOM 1334 O O . PHE A 1 180 ? -18.519 8.623 1.063 1.00 69.88 180 PHE A O 1
ATOM 1341 N N . ASN A 1 181 ? -19.557 7.813 2.898 1.00 64.12 181 ASN A N 1
ATOM 1342 C CA . ASN A 1 181 ? -20.429 8.976 3.081 1.00 64.12 181 ASN A CA 1
ATOM 1343 C C . ASN A 1 181 ? -19.979 10.012 4.127 1.00 64.12 181 ASN A C 1
ATOM 1345 O O . ASN A 1 181 ? -20.351 11.166 3.944 1.00 64.12 181 ASN A O 1
ATOM 1349 N N . ASN A 1 182 ? -19.208 9.674 5.176 1.00 52.44 182 ASN A N 1
ATOM 1350 C CA . ASN A 1 182 ? -19.012 10.611 6.306 1.00 52.44 182 ASN A CA 1
ATOM 1351 C C . ASN A 1 182 ? -17.595 10.751 6.897 1.00 52.44 182 ASN A C 1
ATOM 1353 O O . ASN A 1 182 ? -17.391 11.656 7.699 1.00 52.44 182 ASN A O 1
ATOM 1357 N N . GLY A 1 183 ? -16.604 9.942 6.509 1.00 47.44 183 GLY A N 1
ATOM 1358 C CA . GLY A 1 183 ? -15.328 9.918 7.244 1.00 47.44 183 GLY A CA 1
ATOM 1359 C C . GLY A 1 183 ? -15.504 9.261 8.622 1.00 47.44 183 GLY A C 1
ATOM 1360 O O . GLY A 1 183 ? -16.589 9.269 9.195 1.00 47.44 183 GLY A O 1
ATOM 1361 N N . PHE A 1 184 ? -14.472 8.578 9.109 1.00 44.62 184 PHE A N 1
ATOM 1362 C CA . PHE A 1 184 ? -14.570 7.797 10.343 1.00 44.62 184 PHE A CA 1
ATOM 1363 C C . PHE A 1 184 ? -14.671 8.723 11.567 1.00 44.62 184 PHE A C 1
ATOM 1365 O O . PHE A 1 184 ? -13.814 9.593 11.727 1.00 44.62 184 PHE A O 1
ATOM 1372 N N . GLU A 1 185 ? -15.681 8.514 12.419 1.00 39.25 185 GLU A N 1
ATOM 1373 C CA . GLU A 1 185 ? -15.662 8.930 13.834 1.00 39.25 185 GLU A CA 1
ATOM 1374 C C . GLU A 1 185 ? -15.043 7.827 14.702 1.00 39.25 185 GLU A C 1
ATOM 1376 O O . GLU A 1 185 ? -15.281 6.632 14.397 1.00 39.25 185 GLU A O 1
#

pLDDT: mean 86.49, std 11.49, range [39.25, 98.25]

Nearest PDB structures (foldseek):
  8pif-assembly1_A  TM=5.224E-01  e=7.662E-03  Homo sapiens
  6do5-assembly2_B  TM=5.057E-01  e=8.522E-03  Homo sapiens
  8ebm-assembly1_A  TM=5.019E-01  e=1.996E-02  Homo sapiens
  9bca-assembly2_B  TM=5.166E-01  e=4.202E-02  Homo sapiens
  7mq8-assembly1_LT  TM=3.745E-01  e=4.268E-03  Homo sapiens

Radius of gyration: 16.03 Å; Cα contacts (8 Å, |Δi|>4): 511; chains: 1; bounding box: 43×35×44 Å

Solvent-accessible surface area (backbone atoms only — not comparable to full-atom values): 9456 Å² total; per-residue (Å²): 66,94,87,44,52,72,48,74,48,75,56,96,58,31,24,40,46,36,37,32,76,89,82,54,82,44,72,73,69,48,51,29,43,40,46,71,62,25,77,43,70,54,70,67,27,38,36,42,23,8,38,45,36,43,36,31,90,83,45,55,26,87,60,20,29,27,28,36,39,31,65,83,85,54,64,39,70,48,66,54,15,40,41,40,95,88,58,84,43,30,30,34,20,53,32,74,55,97,78,31,38,38,40,22,9,34,28,46,28,31,40,91,36,70,29,14,15,29,37,35,34,65,86,78,53,59,39,50,47,52,61,12,25,23,38,90,95,43,61,16,33,28,55,41,49,44,69,54,93,62,25,40,34,40,32,40,56,25,45,21,46,43,95,38,84,24,74,33,46,45,75,43,78,59,58,65,70,46,65,76,72,69,58,66,122